Protein AF-Q16KV0-F1 (afdb_monomer_lite)

Secondary structure (DSSP, 8-state):
-------TTS-SS-EEEEEEEE-TTSTT-EEEEEEE---GGGHHHHHHHIIIIIHHHSHHHHHTTGGG-HHHHHHHHHHHHHHHHTTS----PPTT-----S-HHHHHHHHHHHHHHHHTTHHHHHT-S--B--S-----GGGTTSSHHHHHHHHHHHHHHHTT--EEEEEE-SHHHHHHHHHHT-EEEEEEEHHHHHHTT-----SSSEEEEEEEE--

Foldseek 3Di:
DPPDADDPPDDPWDWLDKDWWDDLVDPPDIDIDTDTFQHPVCLVVVLVQCLVFVLCPPQLSVLLVQNVPPQSSVVVSVVSSVQSVSSAGWDDDDPPPPPDRPRPSNVLLVVVFVVQVVVLVCCVVVVDPTAGEDDDDDDDPSCPPGLVLLRNLLSVLSVCVVRVHFKHKYKDRDPSNVVSNVVSPWDFRDKDFQVVVVVVVRPGPGPDGIITITMDGHD

Radius of gyration: 17.14 Å; chains: 1; bounding box: 40×42×45 Å

Structure (mmCIF, N/CA/C/O backbone):
data_AF-Q16KV0-F1
#
_entry.id   AF-Q16KV0-F1
#
loop_
_atom_site.group_PDB
_atom_site.id
_atom_site.type_symbol
_atom_site.label_atom_id
_atom_site.label_alt_id
_atom_site.label_comp_id
_atom_site.label_asym_id
_atom_site.label_entity_id
_atom_site.label_seq_id
_atom_site.pdbx_PDB_ins_code
_atom_site.Cartn_x
_atom_site.Cartn_y
_atom_site.Cartn_z
_atom_site.occupancy
_atom_site.B_iso_or_equiv
_atom_site.auth_seq_id
_atom_site.auth_comp_id
_atom_site.auth_asym_id
_atom_site.auth_atom_id
_atom_site.pdbx_PDB_model_num
ATOM 1 N N . MET A 1 1 ? -5.210 -16.238 13.742 1.00 36.34 1 MET A N 1
ATOM 2 C CA . MET A 1 1 ? -4.112 -16.320 12.759 1.00 36.34 1 MET A CA 1
ATOM 3 C C . MET A 1 1 ? -4.750 -16.510 11.401 1.00 36.34 1 MET A C 1
ATOM 5 O O . MET A 1 1 ? -5.493 -17.473 11.255 1.00 36.34 1 MET A O 1
ATOM 9 N N . ALA A 1 2 ? -4.547 -15.588 10.459 1.00 46.38 2 ALA A N 1
ATOM 10 C CA . ALA A 1 2 ? -4.947 -15.835 9.078 1.00 46.38 2 ALA A CA 1
ATOM 11 C C . ALA A 1 2 ? -4.195 -17.084 8.590 1.00 46.38 2 ALA A C 1
ATOM 13 O O . ALA A 1 2 ? -2.977 -17.165 8.715 1.00 46.38 2 ALA A O 1
ATOM 14 N N . THR A 1 3 ? -4.931 -18.085 8.119 1.00 61.91 3 THR A N 1
ATOM 15 C CA . THR A 1 3 ? -4.427 -19.412 7.722 1.00 61.91 3 THR A CA 1
ATOM 16 C C . THR A 1 3 ? -3.816 -19.427 6.321 1.00 61.91 3 THR A C 1
ATOM 18 O O . THR A 1 3 ? -3.502 -20.488 5.785 1.00 61.91 3 THR A O 1
ATOM 21 N N . TRP A 1 4 ? -3.666 -18.257 5.704 1.00 71.94 4 TRP A N 1
ATOM 22 C CA . TRP A 1 4 ? -3.256 -18.143 4.320 1.00 71.94 4 TRP A CA 1
ATOM 23 C C . TRP A 1 4 ? -1.728 -18.162 4.188 1.00 71.94 4 TRP A C 1
ATOM 25 O O . TRP A 1 4 ? -1.022 -17.433 4.883 1.00 71.94 4 TRP A O 1
ATOM 35 N N . LYS A 1 5 ? -1.224 -19.008 3.286 1.00 77.44 5 LYS A N 1
ATOM 36 C CA . LYS A 1 5 ? 0.200 -19.178 2.979 1.00 77.44 5 LYS A CA 1
ATOM 37 C C . LYS A 1 5 ? 0.387 -19.119 1.464 1.00 77.44 5 LYS A C 1
ATOM 39 O O . LYS A 1 5 ? -0.445 -19.658 0.732 1.00 77.44 5 LYS A O 1
ATOM 44 N N . ARG A 1 6 ? 1.498 -18.528 1.003 1.00 84.88 6 ARG A N 1
ATOM 45 C CA . ARG A 1 6 ? 1.936 -18.619 -0.398 1.00 84.88 6 ARG A CA 1
ATOM 46 C C . ARG A 1 6 ? 1.895 -20.078 -0.868 1.00 84.88 6 ARG A C 1
ATOM 48 O O . ARG A 1 6 ? 2.503 -20.921 -0.205 1.00 84.88 6 ARG A O 1
ATOM 55 N N . PRO A 1 7 ? 1.230 -20.393 -1.991 1.00 86.38 7 PRO A N 1
ATOM 56 C CA . PRO A 1 7 ? 1.309 -21.724 -2.571 1.00 86.38 7 PRO A CA 1
ATOM 57 C C . PRO A 1 7 ? 2.753 -22.064 -2.965 1.00 86.38 7 PRO A C 1
ATOM 59 O O . PRO A 1 7 ? 3.391 -21.302 -3.689 1.00 86.38 7 PRO A O 1
ATOM 62 N N . ASP A 1 8 ? 3.252 -23.227 -2.533 1.00 88.12 8 ASP A N 1
ATOM 63 C CA . ASP A 1 8 ? 4.662 -23.620 -2.718 1.00 88.12 8 ASP A CA 1
ATOM 64 C C . ASP A 1 8 ? 5.062 -23.784 -4.203 1.00 88.12 8 ASP A C 1
ATOM 66 O O . ASP A 1 8 ? 6.243 -23.778 -4.539 1.00 88.12 8 ASP A O 1
ATOM 70 N N . HIS A 1 9 ? 4.086 -23.913 -5.110 1.00 90.25 9 HIS A N 1
ATOM 71 C CA . HIS A 1 9 ? 4.319 -24.047 -6.551 1.00 90.25 9 HIS A CA 1
ATOM 72 C C . HIS A 1 9 ? 4.578 -22.711 -7.269 1.00 90.25 9 HIS A C 1
ATOM 74 O O . HIS A 1 9 ? 4.946 -22.724 -8.443 1.00 90.25 9 HIS A O 1
ATOM 80 N N . ILE A 1 10 ? 4.368 -21.568 -6.606 1.00 90.56 10 ILE A N 1
ATOM 81 C CA . ILE A 1 10 ? 4.613 -20.240 -7.178 1.00 90.56 10 ILE A CA 1
ATOM 82 C C . ILE A 1 10 ? 6.058 -19.832 -6.847 1.00 90.56 10 ILE A C 1
ATOM 84 O O . ILE A 1 10 ? 6.348 -19.588 -5.670 1.00 90.56 10 ILE A O 1
ATOM 88 N N . PRO A 1 11 ? 6.964 -19.715 -7.842 1.00 91.50 11 PRO A N 1
ATOM 89 C CA . PRO A 1 11 ? 8.370 -19.390 -7.606 1.00 91.50 11 PRO A CA 1
ATOM 90 C C . PRO A 1 11 ? 8.548 -18.111 -6.791 1.00 91.50 11 PRO A C 1
ATOM 92 O O . PRO A 1 11 ? 7.809 -17.149 -6.975 1.00 91.50 11 PRO A O 1
ATOM 95 N N . PHE A 1 12 ? 9.549 -18.073 -5.915 1.00 89.44 12 PHE A N 1
ATOM 96 C CA . PHE A 1 12 ? 9.873 -16.891 -5.122 1.00 89.44 12 PHE A CA 1
ATOM 97 C C . PHE A 1 12 ? 11.399 -16.705 -5.025 1.00 89.44 12 PHE A C 1
ATOM 99 O O . PHE A 1 12 ? 12.089 -17.661 -4.668 1.00 89.44 12 PHE A O 1
ATOM 10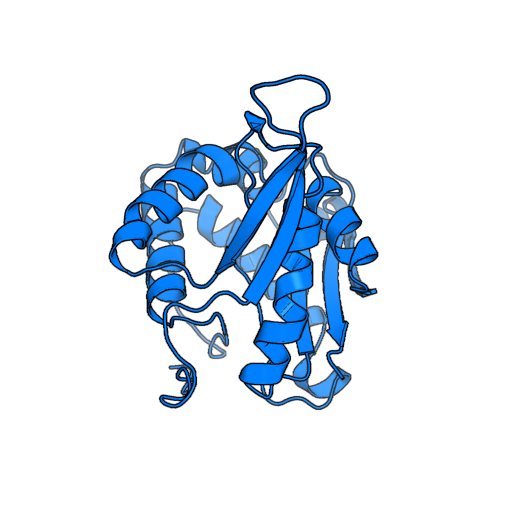6 N N . PRO A 1 13 ? 11.936 -15.500 -5.296 1.00 89.00 13 PRO A N 1
ATOM 107 C CA . PRO A 1 13 ? 11.235 -14.339 -5.847 1.00 89.00 13 PRO A CA 1
ATOM 108 C C . PRO A 1 13 ? 10.955 -14.505 -7.352 1.00 89.00 13 PRO A C 1
ATOM 110 O O . PRO A 1 13 ? 11.780 -15.049 -8.084 1.00 89.00 13 PRO A O 1
ATOM 113 N N . GLN A 1 14 ? 9.830 -13.978 -7.840 1.00 89.75 14 GLN A N 1
ATOM 114 C CA . GLN A 1 14 ? 9.543 -13.893 -9.275 1.00 89.75 14 GLN A CA 1
ATOM 115 C C . GLN A 1 14 ? 9.208 -12.475 -9.740 1.00 89.75 14 GLN A C 1
ATOM 117 O O . GLN A 1 14 ? 8.835 -11.598 -8.959 1.00 89.75 14 GLN A O 1
ATOM 122 N N . ILE A 1 15 ? 9.340 -12.258 -11.049 1.00 89.12 15 ILE A N 1
ATOM 123 C CA . ILE A 1 15 ? 8.965 -11.011 -11.717 1.00 89.12 15 ILE A CA 1
ATOM 124 C C . ILE A 1 15 ? 7.488 -11.091 -12.105 1.00 89.12 15 ILE A C 1
ATOM 126 O O . ILE A 1 15 ? 7.058 -12.035 -12.762 1.00 89.12 15 ILE A O 1
ATOM 130 N N . TRP A 1 16 ? 6.721 -10.078 -11.713 1.00 90.25 16 TRP A N 1
ATOM 131 C CA . TRP A 1 16 ? 5.283 -9.976 -11.966 1.00 90.25 16 TRP A CA 1
ATOM 132 C C . TRP A 1 16 ? 4.955 -9.099 -13.166 1.00 90.25 16 TRP A C 1
ATOM 134 O O . TRP A 1 16 ? 3.930 -9.303 -13.818 1.00 90.25 16 TRP A O 1
ATOM 144 N N . HIS A 1 17 ? 5.804 -8.106 -13.434 1.00 89.44 17 HIS A N 1
ATOM 145 C CA . HIS A 1 17 ? 5.593 -7.125 -14.490 1.00 89.44 17 HIS A CA 1
ATOM 146 C C . HIS A 1 17 ? 6.913 -6.476 -14.909 1.00 89.44 17 HIS A C 1
ATOM 148 O O . HIS A 1 17 ? 7.780 -6.231 -14.069 1.00 89.44 17 HIS A O 1
ATOM 154 N N . THR A 1 18 ? 7.062 -6.160 -16.191 1.00 88.88 18 THR A N 1
ATOM 155 C CA . THR A 1 18 ? 8.178 -5.372 -16.729 1.00 88.88 18 THR A CA 1
ATOM 156 C C . THR A 1 18 ? 7.630 -4.249 -17.594 1.00 88.88 18 THR A C 1
ATOM 158 O O . THR A 1 18 ? 6.589 -4.387 -18.234 1.00 88.88 18 THR A O 1
ATOM 161 N N . PHE A 1 19 ? 8.309 -3.107 -17.588 1.00 91.31 19 PHE A N 1
ATOM 162 C CA . PHE A 1 19 ? 7.875 -1.930 -18.336 1.00 91.31 19 PHE A CA 1
ATOM 163 C C . PHE A 1 19 ? 9.049 -0.984 -18.583 1.00 91.31 19 PHE A C 1
ATOM 165 O O . PHE A 1 19 ? 10.104 -1.104 -17.959 1.00 91.31 19 PHE A O 1
ATOM 172 N N . GLN A 1 20 ? 8.858 -0.029 -19.488 1.00 90.94 20 GLN A N 1
ATOM 173 C CA . GLN A 1 20 ? 9.808 1.051 -19.733 1.00 90.94 20 GLN A CA 1
ATOM 174 C C . GLN A 1 20 ? 9.269 2.361 -19.172 1.00 90.94 20 GLN A C 1
ATOM 176 O O . GLN A 1 20 ? 8.086 2.664 -19.321 1.00 90.94 20 GLN A O 1
ATOM 181 N N . ALA A 1 21 ? 10.139 3.135 -18.532 1.00 87.75 21 ALA A N 1
ATOM 182 C CA . ALA A 1 21 ? 9.845 4.484 -18.062 1.00 87.75 21 ALA A CA 1
ATOM 183 C C . ALA A 1 21 ? 11.109 5.352 -18.140 1.00 87.75 21 ALA A C 1
ATOM 185 O O . ALA A 1 21 ? 12.191 4.843 -18.440 1.00 87.75 21 ALA A O 1
ATOM 186 N N . GLY A 1 22 ? 10.959 6.661 -17.921 1.00 85.00 22 GLY A N 1
ATOM 187 C CA . GLY A 1 22 ? 12.074 7.607 -17.979 1.00 85.00 22 GLY A CA 1
ATOM 188 C C . GLY A 1 22 ? 13.165 7.290 -16.958 1.00 85.00 22 GLY A C 1
ATOM 189 O O . GLY A 1 22 ? 12.874 6.811 -15.869 1.00 85.00 22 GLY A O 1
ATOM 190 N N . ASP A 1 23 ? 14.413 7.564 -17.308 1.00 85.75 23 ASP A N 1
ATOM 191 C CA . ASP A 1 23 ? 15.547 7.521 -16.391 1.00 85.75 23 ASP A CA 1
ATOM 192 C C . ASP A 1 23 ? 15.548 8.798 -15.530 1.00 85.75 23 ASP A C 1
ATOM 194 O O . ASP A 1 23 ? 15.644 9.895 -16.079 1.00 85.75 23 ASP A O 1
ATOM 198 N N . PRO A 1 24 ? 15.467 8.719 -14.190 1.00 76.50 24 PRO A N 1
ATOM 199 C CA . PRO A 1 24 ? 15.471 9.917 -13.346 1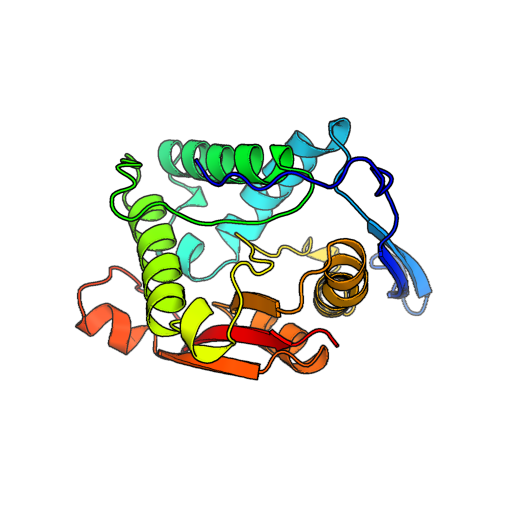.00 76.50 24 PRO A CA 1
ATOM 200 C C . PRO A 1 24 ? 16.801 10.686 -13.373 1.00 76.50 24 PRO A C 1
ATOM 202 O O . PRO A 1 24 ? 16.881 11.775 -12.810 1.00 76.50 24 PRO A O 1
ATOM 205 N N . THR A 1 25 ? 17.852 10.115 -13.966 1.00 83.06 25 THR A N 1
ATOM 206 C CA . THR A 1 25 ? 19.187 10.718 -14.073 1.00 83.06 25 THR A CA 1
ATOM 207 C C . THR A 1 25 ? 19.503 11.255 -15.471 1.00 83.06 25 THR A C 1
ATOM 209 O O . THR A 1 25 ? 20.570 11.834 -15.668 1.00 83.06 25 THR A O 1
ATOM 212 N N . SER A 1 26 ? 18.601 11.078 -16.445 1.00 83.06 26 SER A N 1
ATOM 213 C CA . SER A 1 26 ? 18.821 11.456 -17.843 1.00 83.06 26 SER A CA 1
ATOM 214 C C . SER A 1 26 ? 17.534 11.937 -18.502 1.00 83.06 26 SER A C 1
ATOM 216 O O . SER A 1 26 ? 16.554 11.199 -18.585 1.00 83.06 26 SER A O 1
ATOM 218 N N . ASP A 1 27 ? 17.584 13.113 -19.123 1.00 78.56 27 ASP A N 1
ATOM 219 C CA . ASP A 1 27 ? 16.482 13.591 -19.955 1.00 78.56 27 ASP A CA 1
ATOM 220 C C . ASP A 1 27 ? 16.304 12.698 -21.193 1.00 78.56 27 ASP A C 1
ATOM 222 O O . ASP A 1 27 ? 17.272 12.266 -21.823 1.00 78.56 27 ASP A O 1
ATOM 226 N N . ASN A 1 28 ? 15.047 12.409 -21.540 1.00 80.62 28 ASN A N 1
ATOM 227 C CA . ASN A 1 28 ? 14.624 11.682 -22.746 1.00 80.62 28 ASN A CA 1
ATOM 228 C C . ASN A 1 28 ? 15.169 10.253 -22.935 1.00 80.62 28 ASN A C 1
ATOM 230 O O . ASN A 1 28 ? 15.046 9.692 -24.027 1.00 80.62 28 ASN A O 1
ATOM 234 N N . ARG A 1 29 ? 15.714 9.619 -21.891 1.00 89.50 29 ARG A N 1
ATOM 235 C CA . ARG A 1 29 ? 16.107 8.204 -21.932 1.00 89.50 29 ARG A CA 1
ATOM 236 C C . ARG A 1 29 ? 15.060 7.334 -21.249 1.00 89.50 29 ARG A C 1
ATOM 238 O O . ARG A 1 29 ? 14.673 7.607 -20.119 1.00 89.50 29 ARG A O 1
ATOM 245 N N . LEU A 1 30 ? 14.649 6.254 -21.911 1.00 88.19 30 LEU A N 1
ATOM 246 C CA . LEU A 1 30 ? 13.859 5.190 -21.290 1.00 88.19 30 LEU A CA 1
ATOM 247 C C . LEU A 1 30 ? 14.775 4.063 -20.803 1.00 88.19 30 LEU A C 1
ATOM 249 O O . LEU A 1 30 ? 15.719 3.679 -21.498 1.00 88.19 30 LEU A O 1
ATOM 253 N N . ILE A 1 31 ? 14.473 3.508 -19.630 1.00 85.94 31 ILE A N 1
ATOM 254 C CA . ILE A 1 31 ? 15.127 2.309 -19.093 1.00 85.94 31 ILE A CA 1
ATOM 255 C C . ILE A 1 31 ? 14.091 1.256 -18.697 1.00 85.94 31 ILE A C 1
ATOM 257 O O . ILE A 1 31 ? 12.915 1.554 -18.483 1.00 85.94 31 ILE A O 1
ATOM 261 N N . ASN A 1 32 ? 14.538 0.002 -18.625 1.00 88.56 32 ASN A N 1
ATOM 262 C CA . ASN A 1 32 ? 13.691 -1.118 -18.233 1.00 88.56 32 ASN A CA 1
ATOM 263 C C . ASN A 1 32 ? 13.559 -1.177 -16.707 1.00 88.56 32 ASN A C 1
ATOM 265 O O . ASN A 1 32 ? 14.554 -1.280 -15.988 1.00 88.56 32 ASN A O 1
ATOM 269 N N . TYR A 1 33 ? 12.320 -1.198 -16.235 1.00 86.88 33 TYR A N 1
ATOM 270 C CA . TYR A 1 33 ? 11.940 -1.449 -14.853 1.00 86.88 33 TYR A CA 1
ATOM 271 C C . TYR A 1 33 ? 11.251 -2.808 -14.733 1.00 86.88 33 TYR A C 1
ATOM 273 O O . TYR A 1 33 ? 10.738 -3.373 -15.704 1.00 86.88 33 TYR A O 1
ATOM 281 N N . ARG A 1 34 ? 11.215 -3.330 -13.507 1.00 87.38 34 ARG A N 1
ATOM 282 C CA . ARG A 1 34 ? 10.473 -4.543 -13.165 1.00 87.38 34 ARG A CA 1
ATOM 283 C C . ARG A 1 34 ? 9.788 -4.397 -11.815 1.00 87.38 34 ARG A C 1
ATOM 285 O O . ARG A 1 34 ? 10.339 -3.779 -10.907 1.00 87.38 34 ARG A O 1
ATOM 292 N N . VAL A 1 35 ? 8.620 -5.011 -11.688 1.00 88.62 35 VAL A N 1
ATOM 293 C CA . VAL A 1 35 ? 7.939 -5.256 -10.417 1.00 88.62 35 VAL A CA 1
ATOM 294 C C . VAL A 1 35 ? 8.096 -6.738 -10.115 1.00 88.62 35 VAL A C 1
ATOM 296 O O . VAL A 1 35 ? 7.761 -7.581 -10.946 1.00 88.62 35 VAL A O 1
ATOM 299 N N . GLN A 1 36 ? 8.642 -7.059 -8.949 1.00 87.94 36 GLN A N 1
ATOM 300 C CA . GLN A 1 36 ? 8.929 -8.425 -8.523 1.00 87.94 36 GLN A CA 1
ATOM 301 C C . GLN A 1 36 ? 8.565 -8.609 -7.052 1.00 87.94 36 GLN A C 1
ATOM 303 O O . GLN A 1 36 ? 8.347 -7.626 -6.342 1.00 87.94 36 GLN A O 1
ATOM 308 N N . ASP A 1 37 ? 8.539 -9.858 -6.601 1.00 90.31 37 ASP A N 1
ATOM 309 C CA . ASP A 1 37 ? 8.538 -10.166 -5.173 1.00 90.31 37 ASP A CA 1
ATOM 310 C C . ASP A 1 37 ? 9.701 -9.463 -4.460 1.00 90.31 37 ASP A C 1
ATOM 312 O O . ASP A 1 37 ? 10.805 -9.373 -5.011 1.00 90.31 37 ASP A O 1
ATOM 316 N N . LEU A 1 38 ? 9.447 -8.996 -3.233 1.00 88.38 38 LEU A N 1
ATOM 317 C CA . LEU A 1 38 ? 10.464 -8.442 -2.344 1.00 88.38 38 LEU A CA 1
ATOM 318 C C . LEU A 1 38 ? 11.347 -9.585 -1.818 1.00 88.38 38 LEU A C 1
ATOM 320 O O . LEU A 1 38 ? 10.855 -10.389 -1.024 1.00 88.38 38 LEU A O 1
ATOM 324 N N . PRO A 1 39 ? 12.623 -9.684 -2.231 1.00 85.38 39 PRO A N 1
ATOM 325 C CA . PRO A 1 39 ? 13.495 -10.747 -1.751 1.00 85.38 39 PRO A CA 1
ATOM 326 C C . PRO A 1 39 ? 13.788 -10.589 -0.247 1.00 85.38 39 PRO A C 1
ATOM 328 O O . PRO A 1 39 ? 13.878 -9.446 0.218 1.00 85.38 39 PRO A O 1
ATOM 331 N N . PRO A 1 40 ? 13.964 -11.685 0.519 1.00 88.19 40 PRO A N 1
ATOM 332 C CA . PRO A 1 40 ? 14.168 -11.626 1.969 1.00 88.19 40 PRO A CA 1
ATOM 333 C C . PRO A 1 40 ? 15.347 -10.736 2.377 1.00 88.19 40 PRO A C 1
ATOM 335 O O . PRO A 1 40 ? 15.250 -9.969 3.331 1.00 88.19 40 PRO A O 1
ATOM 338 N N . GLU A 1 41 ? 16.432 -10.760 1.603 1.00 88.62 41 GLU A N 1
ATOM 339 C CA . GLU A 1 41 ? 17.635 -9.956 1.827 1.00 88.62 41 GLU A CA 1
ATOM 340 C C . GLU A 1 41 ? 17.426 -8.447 1.611 1.00 88.62 41 GLU A C 1
ATOM 342 O O . GLU A 1 41 ? 18.290 -7.649 1.959 1.00 88.62 41 GLU A O 1
ATOM 347 N N . ARG A 1 42 ? 16.286 -8.037 1.038 1.00 85.06 42 ARG A N 1
ATOM 348 C CA . ARG A 1 42 ? 15.928 -6.632 0.780 1.00 85.06 42 ARG A CA 1
ATOM 349 C C . ARG A 1 42 ? 14.826 -6.115 1.706 1.00 85.06 42 ARG A C 1
ATOM 351 O O . ARG A 1 42 ? 14.400 -4.972 1.546 1.00 85.06 42 ARG A O 1
ATOM 358 N N . VAL A 1 43 ? 14.344 -6.927 2.650 1.00 90.25 43 VAL A N 1
ATOM 359 C CA . VAL A 1 43 ? 13.236 -6.548 3.543 1.00 90.25 43 VAL A CA 1
ATOM 360 C C . VAL A 1 43 ? 13.595 -5.332 4.392 1.00 90.25 43 VAL A C 1
ATOM 362 O O . VAL A 1 43 ? 12.810 -4.386 4.444 1.00 90.25 43 VAL A O 1
ATOM 365 N N . ASP A 1 44 ? 14.784 -5.304 4.993 1.00 93.31 44 ASP A N 1
ATOM 366 C CA . ASP A 1 44 ? 15.196 -4.165 5.820 1.00 93.31 44 ASP A CA 1
ATOM 367 C C . ASP A 1 44 ? 15.416 -2.891 4.987 1.00 93.31 44 ASP A C 1
ATOM 369 O O . ASP A 1 44 ? 14.979 -1.819 5.404 1.00 93.31 44 ASP A O 1
ATOM 373 N N . ASP A 1 45 ? 15.963 -2.997 3.768 1.00 87.75 45 ASP A N 1
ATOM 374 C CA . ASP A 1 45 ? 16.052 -1.868 2.827 1.00 87.75 45 ASP A CA 1
ATOM 375 C C . ASP A 1 45 ? 14.665 -1.301 2.483 1.00 87.75 45 ASP A C 1
ATOM 377 O O . ASP A 1 45 ? 14.469 -0.083 2.430 1.00 87.75 45 ASP A O 1
ATOM 381 N N . ALA A 1 46 ? 13.689 -2.178 2.232 1.00 91.25 46 ALA A N 1
ATOM 382 C CA . ALA A 1 46 ? 12.325 -1.784 1.899 1.00 91.25 46 ALA A CA 1
ATOM 383 C C . ALA A 1 46 ? 11.617 -1.132 3.093 1.00 91.25 46 ALA A C 1
ATOM 385 O O . ALA A 1 46 ? 10.955 -0.107 2.927 1.00 91.25 46 ALA A O 1
ATOM 386 N N . ILE A 1 47 ? 11.791 -1.672 4.301 1.00 94.44 47 ILE A N 1
ATOM 387 C CA . ILE A 1 47 ? 11.261 -1.071 5.530 1.00 94.44 47 ILE A CA 1
ATOM 388 C C . ILE A 1 47 ? 11.909 0.292 5.768 1.00 94.44 47 ILE A C 1
ATOM 390 O O . ILE A 1 47 ? 11.193 1.261 6.006 1.00 94.44 47 ILE A O 1
ATOM 394 N N . GLN A 1 48 ? 13.232 0.413 5.627 1.00 93.75 48 GLN A N 1
ATOM 395 C CA . GLN A 1 48 ? 13.920 1.697 5.751 1.00 93.75 48 GLN A CA 1
ATOM 396 C C . GLN A 1 48 ? 13.399 2.707 4.721 1.00 93.75 48 GLN A C 1
ATOM 398 O O . GLN A 1 48 ? 13.139 3.863 5.062 1.00 93.75 48 GLN A O 1
ATOM 403 N N . HIS A 1 49 ? 13.185 2.279 3.474 1.00 92.00 49 HIS A N 1
ATOM 404 C CA . HIS A 1 49 ? 12.568 3.103 2.438 1.00 92.00 49 HIS A CA 1
ATOM 405 C C . HIS A 1 49 ? 11.171 3.599 2.855 1.00 92.00 49 HIS A C 1
ATOM 407 O O . HIS A 1 49 ? 10.876 4.790 2.721 1.00 92.00 49 HIS A O 1
ATOM 413 N N . MET A 1 50 ? 10.321 2.713 3.381 1.00 95.44 50 MET A N 1
ATOM 414 C CA . MET A 1 50 ? 8.981 3.061 3.865 1.00 95.44 50 MET A CA 1
ATOM 415 C C . MET A 1 50 ? 9.049 4.035 5.052 1.00 95.44 50 MET A C 1
ATOM 417 O O . MET A 1 50 ? 8.429 5.097 5.004 1.00 95.44 50 MET A O 1
ATOM 421 N N . CYS A 1 51 ? 9.879 3.762 6.061 1.00 95.88 51 CYS A N 1
ATOM 422 C CA . CYS A 1 51 ? 10.097 4.669 7.192 1.00 95.88 51 CYS A CA 1
ATOM 423 C C . CYS A 1 51 ? 10.580 6.059 6.744 1.00 95.88 51 CYS A C 1
ATOM 425 O O . CYS A 1 51 ? 10.168 7.069 7.306 1.00 95.88 51 CYS A O 1
ATOM 427 N N . THR A 1 52 ? 11.422 6.123 5.708 1.00 93.06 52 THR A N 1
ATOM 428 C CA . THR A 1 52 ? 12.024 7.381 5.234 1.00 93.06 52 THR A CA 1
ATOM 429 C C . THR A 1 52 ? 11.069 8.209 4.372 1.00 93.06 52 THR A C 1
ATOM 431 O O . THR A 1 52 ? 11.030 9.436 4.480 1.00 93.06 52 THR A O 1
ATOM 434 N N . HIS A 1 53 ? 10.321 7.566 3.472 1.00 93.19 53 HIS A N 1
ATOM 435 C CA . HIS A 1 53 ? 9.548 8.272 2.446 1.00 93.19 53 HIS A CA 1
ATOM 436 C C . HIS A 1 53 ? 8.041 8.157 2.631 1.00 93.19 53 HIS A C 1
ATOM 438 O O . HIS A 1 53 ? 7.344 9.154 2.452 1.00 93.19 53 HIS A O 1
ATOM 444 N N . PHE A 1 54 ? 7.534 6.975 2.988 1.00 95.50 54 PHE A N 1
ATOM 445 C CA . PHE A 1 54 ? 6.099 6.765 3.161 1.00 95.50 54 PHE A CA 1
ATOM 446 C C . PHE A 1 54 ? 5.587 7.535 4.376 1.00 95.50 54 PHE A C 1
ATOM 448 O O . PHE A 1 54 ? 4.688 8.350 4.222 1.00 95.50 54 PHE A O 1
ATOM 455 N N . LEU A 1 55 ? 6.216 7.380 5.548 1.00 97.00 55 LEU A N 1
ATOM 456 C CA . LEU A 1 55 ? 5.777 8.077 6.770 1.00 97.00 55 LEU A CA 1
ATOM 457 C C . LEU A 1 55 ? 5.823 9.606 6.648 1.00 97.00 55 LEU A C 1
ATOM 459 O O . LEU A 1 55 ? 5.027 10.305 7.270 1.00 97.00 55 LEU A O 1
ATOM 463 N N . ARG A 1 56 ? 6.755 10.122 5.840 1.00 96.25 56 ARG A N 1
ATOM 464 C CA . ARG A 1 56 ? 6.905 11.555 5.569 1.00 96.25 56 ARG A CA 1
ATOM 465 C C . ARG A 1 56 ? 5.787 12.105 4.678 1.00 96.25 56 ARG A C 1
ATOM 467 O O . ARG A 1 56 ? 5.355 13.239 4.879 1.00 96.25 56 ARG A O 1
ATOM 474 N N . ASP A 1 57 ? 5.375 11.337 3.669 1.00 94.50 57 ASP A N 1
ATOM 475 C CA . ASP A 1 57 ? 4.559 11.839 2.558 1.00 94.50 57 ASP A CA 1
ATOM 476 C C . ASP A 1 57 ? 3.108 11.342 2.574 1.00 94.50 57 ASP A C 1
ATOM 478 O O . ASP A 1 57 ? 2.240 12.009 2.009 1.00 94.50 57 ASP A O 1
ATOM 482 N N . GLU A 1 58 ? 2.833 10.190 3.190 1.00 95.62 58 GLU A N 1
ATOM 483 C CA . GLU A 1 58 ? 1.476 9.666 3.337 1.00 95.62 58 GLU A CA 1
ATOM 484 C C . GLU A 1 58 ? 0.671 10.600 4.260 1.00 95.62 58 GLU A C 1
ATOM 486 O O . GLU A 1 58 ? 1.150 10.973 5.334 1.00 95.62 58 GLU A O 1
ATOM 491 N N . PRO A 1 59 ? -0.522 11.054 3.833 1.00 95.56 59 PRO A N 1
ATOM 492 C CA . PRO A 1 59 ? -1.219 12.149 4.496 1.00 95.56 59 PRO A CA 1
ATOM 493 C C . PRO A 1 59 ? -1.634 11.859 5.942 1.00 95.56 59 PRO A C 1
ATOM 495 O O . PRO A 1 59 ? -1.566 12.776 6.761 1.00 95.56 59 PRO A O 1
ATOM 498 N N . ILE A 1 60 ? -2.036 10.629 6.272 1.00 95.62 60 ILE A N 1
ATOM 499 C CA . ILE A 1 60 ? -2.422 10.255 7.636 1.00 95.62 60 ILE A CA 1
ATOM 500 C C . ILE A 1 60 ? -1.178 10.245 8.536 1.00 95.62 60 ILE A C 1
ATOM 502 O O . ILE A 1 60 ? -1.126 11.010 9.499 1.00 95.62 60 ILE A O 1
ATOM 506 N N . CYS A 1 61 ? -0.137 9.486 8.179 1.00 96.19 61 CYS A N 1
ATOM 507 C CA . CYS A 1 61 ? 1.145 9.413 8.882 1.00 96.19 61 CYS A CA 1
ATOM 508 C C . CYS A 1 61 ? 1.759 10.800 9.095 1.00 96.19 61 CYS A C 1
ATOM 510 O O . CYS A 1 61 ? 2.196 11.123 10.202 1.00 96.19 61 CYS A O 1
ATOM 512 N N . ARG A 1 62 ? 1.751 11.643 8.054 1.00 96.31 62 ARG A N 1
ATOM 513 C CA . ARG A 1 62 ? 2.261 13.015 8.119 1.00 96.31 62 ARG A CA 1
ATOM 514 C C . ARG A 1 62 ? 1.450 13.870 9.085 1.00 96.31 62 ARG A C 1
ATOM 516 O O . ARG A 1 62 ? 2.045 14.592 9.880 1.00 96.31 62 ARG A O 1
ATOM 523 N N . SER A 1 63 ? 0.119 13.807 9.015 1.00 96.06 63 SER A N 1
ATOM 524 C CA . SER A 1 63 ? -0.758 14.608 9.882 1.00 96.06 63 SER A CA 1
ATOM 525 C C . SER A 1 63 ? -0.628 14.233 11.361 1.00 96.06 63 SER A C 1
ATOM 527 O O . SER A 1 63 ? -0.739 15.097 12.225 1.00 96.06 63 SER A O 1
ATOM 529 N N . LEU A 1 64 ? -0.318 12.964 11.636 1.00 94.94 64 LEU A N 1
ATOM 530 C CA . LEU A 1 64 ? -0.100 12.423 12.975 1.00 94.94 64 LEU A CA 1
ATOM 531 C C . LEU A 1 64 ? 1.342 12.595 13.476 1.00 94.94 64 LEU A C 1
ATOM 533 O O . LEU A 1 64 ? 1.647 12.217 14.603 1.00 94.94 64 LEU A O 1
ATOM 537 N N . GLY A 1 65 ? 2.249 13.129 12.650 1.00 95.81 65 GLY A N 1
ATOM 538 C CA . GLY A 1 65 ? 3.660 13.267 13.011 1.00 95.81 65 GLY A CA 1
ATOM 539 C C . GLY A 1 65 ? 4.380 11.932 13.226 1.00 95.81 65 GLY A C 1
ATOM 540 O O . GLY A 1 65 ? 5.394 11.912 13.918 1.00 95.81 65 GLY A O 1
ATOM 541 N N . LEU A 1 66 ? 3.895 10.834 12.628 1.00 95.50 66 LEU A N 1
ATOM 542 C CA . LEU A 1 66 ? 4.360 9.466 12.902 1.00 95.50 66 LEU A CA 1
ATOM 543 C C . LEU A 1 66 ? 5.869 9.282 12.671 1.00 95.50 66 LEU A C 1
ATOM 545 O O . LEU A 1 66 ? 6.516 8.534 13.392 1.00 95.50 66 LEU A O 1
ATOM 549 N N . ILE A 1 67 ? 6.465 10.001 11.716 1.00 96.50 67 ILE A N 1
ATOM 550 C CA . ILE A 1 67 ? 7.917 9.949 11.468 1.00 96.50 67 ILE A CA 1
ATOM 551 C C . ILE A 1 67 ? 8.763 10.437 12.660 1.00 96.50 67 ILE A C 1
ATOM 553 O O . ILE A 1 67 ? 9.919 10.043 12.793 1.00 96.50 67 ILE A O 1
ATOM 557 N N . ASN A 1 68 ? 8.190 11.278 13.527 1.00 96.88 68 ASN A N 1
ATOM 558 C CA . ASN A 1 68 ? 8.842 11.826 14.718 1.00 96.88 68 ASN A CA 1
ATOM 559 C C . ASN A 1 68 ? 8.497 11.043 15.993 1.00 96.88 68 ASN A C 1
ATOM 561 O O . ASN A 1 68 ? 8.907 11.455 17.075 1.00 96.88 68 ASN A O 1
ATOM 565 N N . ASP A 1 69 ? 7.741 9.949 15.878 1.00 96.62 69 ASP A N 1
ATOM 566 C CA . ASP A 1 69 ? 7.386 9.058 16.978 1.00 96.62 69 ASP A CA 1
ATOM 567 C C . ASP A 1 69 ? 8.229 7.773 16.887 1.00 96.62 69 ASP A C 1
ATOM 569 O O . ASP A 1 69 ? 7.896 6.864 16.123 1.00 96.62 69 ASP A O 1
ATOM 573 N N . PRO A 1 70 ? 9.325 7.645 17.659 1.00 96.44 70 PRO A N 1
ATOM 574 C CA . PRO A 1 70 ? 10.190 6.474 17.584 1.00 96.44 70 PRO A CA 1
ATOM 575 C C . PRO A 1 70 ? 9.482 5.171 17.961 1.00 96.44 70 PRO A C 1
ATOM 577 O O . PRO A 1 70 ? 9.906 4.111 17.505 1.00 96.44 70 PRO A O 1
ATOM 580 N N . VAL A 1 71 ? 8.455 5.225 18.817 1.00 96.38 71 VAL A N 1
ATOM 581 C CA . VAL A 1 71 ? 7.650 4.049 19.175 1.00 96.38 71 VAL A CA 1
ATOM 582 C C . VAL A 1 71 ? 6.806 3.657 17.970 1.00 96.38 71 VAL A C 1
ATOM 584 O O . VAL A 1 71 ? 6.927 2.534 17.484 1.00 96.38 71 VAL A O 1
ATOM 587 N N . GLY A 1 72 ? 6.071 4.614 17.405 1.00 95.62 72 GLY A N 1
ATOM 588 C CA . GLY A 1 72 ? 5.234 4.387 16.231 1.00 95.62 72 GLY A CA 1
ATOM 589 C C . GLY A 1 72 ? 6.013 3.913 15.000 1.00 95.62 72 GLY A C 1
ATOM 590 O O . GLY A 1 72 ? 5.572 2.999 14.306 1.00 95.62 72 GLY A O 1
ATOM 591 N N . VAL A 1 73 ? 7.214 4.452 14.759 1.00 97.44 73 VAL A N 1
ATOM 592 C CA . VAL A 1 73 ? 8.108 3.984 13.682 1.00 97.44 73 VAL A CA 1
ATOM 593 C C . VAL A 1 73 ? 8.495 2.514 13.877 1.00 97.44 73 VAL A C 1
ATOM 595 O O . VAL A 1 73 ? 8.518 1.755 12.908 1.00 97.44 73 VAL A O 1
ATOM 598 N N . ARG A 1 74 ? 8.779 2.076 15.112 1.00 96.38 74 ARG A N 1
ATOM 599 C CA . ARG A 1 74 ? 9.090 0.661 15.391 1.00 96.38 74 ARG A CA 1
ATOM 600 C C . ARG A 1 74 ? 7.870 -0.239 15.206 1.00 96.38 74 ARG A C 1
ATOM 602 O O . ARG A 1 74 ? 8.002 -1.334 14.657 1.00 96.38 74 ARG A O 1
ATOM 609 N N . GLU A 1 75 ? 6.700 0.213 15.637 1.00 93.75 75 GLU A N 1
ATOM 610 C CA . GLU A 1 75 ? 5.449 -0.541 15.526 1.00 93.75 75 GLU A CA 1
ATOM 611 C C . GLU A 1 75 ? 5.026 -0.732 14.067 1.00 93.75 75 GLU A C 1
ATOM 613 O O . GLU A 1 75 ? 4.816 -1.864 13.629 1.00 93.75 75 GLU A O 1
ATOM 618 N N . ILE A 1 7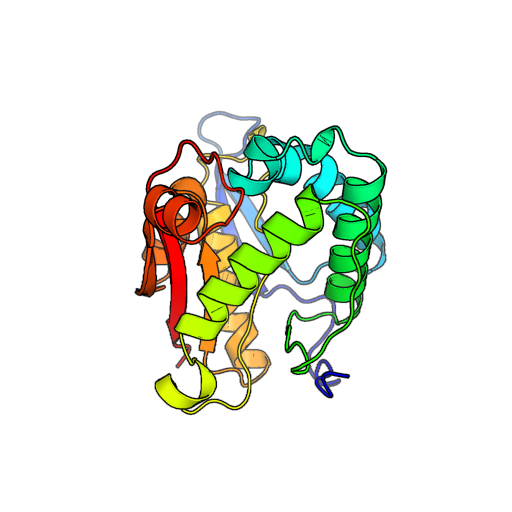6 ? 5.012 0.337 13.264 1.00 93.25 76 ILE A N 1
ATOM 619 C CA . ILE A 1 76 ? 4.658 0.238 11.841 1.00 93.25 76 ILE A CA 1
ATOM 620 C C . ILE A 1 76 ? 5.695 -0.569 11.045 1.00 93.25 76 ILE A C 1
ATOM 622 O O . ILE A 1 76 ? 5.333 -1.360 10.172 1.00 93.25 76 ILE A O 1
ATOM 626 N N . ALA A 1 77 ? 6.983 -0.466 11.393 1.00 95.00 77 ALA A N 1
ATOM 627 C CA . ALA A 1 77 ? 8.025 -1.313 10.816 1.00 95.00 77 ALA A CA 1
ATOM 628 C C . ALA A 1 77 ? 7.834 -2.797 11.171 1.00 95.00 77 ALA A C 1
ATOM 630 O O . ALA A 1 77 ? 8.162 -3.670 10.366 1.00 95.00 77 ALA A O 1
ATOM 631 N N . THR A 1 78 ? 7.291 -3.096 12.354 1.00 91.94 78 THR A N 1
ATOM 632 C CA . THR A 1 78 ? 6.954 -4.466 12.764 1.00 91.94 78 THR A CA 1
ATOM 633 C C . THR A 1 78 ? 5.800 -5.015 11.932 1.00 91.94 78 THR A C 1
ATOM 635 O O . THR A 1 78 ? 5.933 -6.120 11.402 1.00 91.94 78 THR A O 1
ATOM 638 N N . ILE A 1 79 ? 4.743 -4.222 11.709 1.00 89.44 79 ILE A N 1
ATOM 639 C CA . ILE A 1 79 ? 3.651 -4.577 10.787 1.00 89.44 79 ILE A CA 1
ATOM 640 C C . ILE A 1 79 ? 4.216 -4.874 9.393 1.00 89.44 79 ILE A C 1
ATOM 642 O O . ILE A 1 79 ? 3.956 -5.932 8.822 1.00 89.44 79 ILE A O 1
ATOM 646 N N . TRP A 1 80 ? 5.044 -3.984 8.836 1.00 91.75 80 TRP A N 1
ATOM 647 C CA . TRP A 1 80 ? 5.620 -4.198 7.505 1.00 91.75 80 TRP A CA 1
ATOM 648 C C . TRP A 1 80 ? 6.524 -5.429 7.428 1.00 91.75 80 TRP A C 1
ATOM 650 O O . TRP A 1 80 ? 6.510 -6.121 6.412 1.00 91.75 80 TRP A O 1
ATOM 660 N N . ARG A 1 81 ? 7.264 -5.755 8.494 1.00 92.06 81 ARG A N 1
ATOM 661 C CA . ARG A 1 81 ? 8.074 -6.979 8.553 1.00 92.06 81 ARG A CA 1
ATOM 662 C C . ARG A 1 81 ? 7.209 -8.237 8.586 1.00 92.06 81 ARG A C 1
ATOM 664 O O . ARG A 1 81 ? 7.500 -9.187 7.865 1.00 92.06 81 ARG A O 1
ATOM 671 N N . GLN A 1 82 ? 6.127 -8.240 9.364 1.00 86.50 82 GLN A N 1
ATOM 672 C CA . GLN A 1 82 ? 5.157 -9.340 9.366 1.00 86.50 82 GLN A CA 1
ATOM 673 C C . GLN A 1 82 ? 4.518 -9.519 7.982 1.00 86.50 82 GLN A C 1
ATOM 675 O O . GLN A 1 82 ? 4.438 -10.640 7.487 1.00 86.50 82 GLN A O 1
ATOM 680 N N . VAL A 1 83 ? 4.136 -8.418 7.330 1.00 84.25 83 VAL A N 1
ATOM 681 C CA . VAL A 1 83 ? 3.587 -8.411 5.966 1.00 84.25 83 VAL A CA 1
ATOM 682 C C . VAL A 1 83 ? 4.601 -8.950 4.950 1.00 84.25 83 VAL A C 1
ATOM 684 O O . VAL A 1 83 ? 4.247 -9.770 4.106 1.00 84.25 83 VAL A O 1
ATOM 687 N N . ALA A 1 84 ? 5.870 -8.548 5.042 1.00 86.25 84 ALA A N 1
ATOM 688 C CA . ALA A 1 84 ? 6.928 -9.045 4.164 1.00 86.25 84 ALA A CA 1
ATOM 689 C C . ALA A 1 84 ? 7.172 -10.556 4.341 1.00 86.25 84 ALA A C 1
ATOM 691 O O . ALA A 1 84 ? 7.350 -11.271 3.354 1.00 86.25 84 ALA A O 1
ATOM 692 N N . ASN A 1 85 ? 7.104 -11.058 5.579 1.00 85.56 85 ASN A N 1
ATOM 693 C CA . ASN A 1 85 ? 7.296 -12.478 5.895 1.00 85.56 85 ASN A CA 1
ATOM 694 C C . ASN A 1 85 ? 6.199 -13.390 5.335 1.00 85.56 85 ASN A C 1
ATOM 696 O O . ASN A 1 85 ? 6.434 -14.584 5.167 1.00 85.56 85 ASN A O 1
ATOM 700 N N . GLN A 1 86 ? 5.023 -12.853 5.007 1.00 80.56 86 GLN A N 1
ATOM 701 C CA . GLN A 1 86 ? 3.985 -13.629 4.327 1.00 80.56 86 GLN A CA 1
ATOM 702 C C . GLN A 1 86 ? 4.373 -13.962 2.879 1.00 80.56 86 GLN A C 1
ATOM 704 O O . GLN A 1 86 ? 3.747 -14.829 2.281 1.00 80.56 86 GLN A O 1
ATOM 709 N N . GLN A 1 87 ? 5.386 -13.292 2.303 1.00 78.69 87 GLN A N 1
ATOM 710 C CA . GLN A 1 87 ? 5.852 -13.455 0.914 1.00 78.69 87 GLN A CA 1
ATOM 711 C C . GLN A 1 87 ? 4.766 -13.249 -0.148 1.00 78.69 87 GLN A C 1
ATOM 713 O O . GLN A 1 87 ? 4.926 -13.625 -1.308 1.00 78.69 87 GLN A O 1
ATOM 718 N N . CYS A 1 88 ? 3.648 -12.657 0.252 1.00 63.78 88 CYS A N 1
ATOM 719 C CA . CYS A 1 88 ? 2.483 -12.341 -0.546 1.00 63.78 88 CYS A CA 1
ATOM 720 C C . CYS A 1 88 ? 1.495 -11.671 0.412 1.00 63.78 88 CYS A C 1
ATOM 722 O O . CYS A 1 88 ? 1.311 -12.165 1.516 1.00 63.78 88 CYS A O 1
ATOM 724 N N . VAL A 1 89 ? 0.945 -10.499 0.099 1.00 51.97 89 VAL A N 1
ATOM 725 C CA . VAL A 1 89 ? 0.202 -9.768 1.141 1.00 51.97 89 VAL A CA 1
ATOM 726 C C . VAL A 1 89 ? -1.257 -10.212 1.179 1.00 51.97 89 VAL A C 1
ATOM 728 O O . VAL A 1 89 ? -2.003 -9.979 0.234 1.00 51.97 89 VAL A O 1
ATOM 731 N N . VAL A 1 90 ? -1.681 -10.780 2.309 1.00 34.72 90 VAL A N 1
ATOM 732 C CA . VAL A 1 90 ? -3.089 -10.905 2.716 1.00 34.72 90 VAL A CA 1
ATOM 733 C C . VAL A 1 90 ? -3.169 -10.443 4.170 1.00 34.72 90 VAL A C 1
ATOM 735 O O . VAL A 1 90 ? -2.517 -11.012 5.037 1.00 34.72 90 VAL A O 1
ATOM 738 N N . VAL A 1 91 ? -3.978 -9.424 4.474 1.00 30.33 91 VAL A N 1
ATOM 739 C CA . VAL A 1 91 ? -4.363 -9.147 5.867 1.00 30.33 91 VAL A CA 1
ATOM 740 C C . VAL A 1 91 ? -5.837 -9.474 6.048 1.00 30.33 91 VAL A C 1
ATOM 742 O O . VAL A 1 91 ? -6.703 -8.887 5.408 1.00 30.33 91 VAL A O 1
ATOM 745 N N . CYS A 1 92 ? -6.084 -10.424 6.945 1.00 27.61 92 CYS A N 1
ATOM 746 C CA . CYS A 1 92 ? -7.343 -10.633 7.637 1.00 27.61 92 CYS A CA 1
ATOM 747 C C . CYS A 1 92 ? -7.033 -10.393 9.116 1.00 27.61 92 CYS A C 1
ATOM 749 O O . CYS A 1 92 ? -6.233 -11.130 9.701 1.00 27.61 92 CYS A O 1
ATOM 751 N N . PHE A 1 93 ? -7.603 -9.344 9.708 1.00 33.38 93 PHE A N 1
ATOM 752 C CA . PHE A 1 93 ? -7.643 -9.264 11.162 1.00 33.38 93 PHE A CA 1
ATOM 753 C C . PHE A 1 93 ? -8.727 -10.212 11.659 1.00 33.38 93 PHE A C 1
ATOM 755 O O . PHE A 1 93 ? -9.799 -10.316 11.068 1.00 33.38 93 PHE A O 1
ATOM 762 N N . ARG A 1 94 ? -8.448 -10.900 12.766 1.00 29.11 94 ARG A N 1
ATOM 763 C CA . ARG A 1 94 ? -9.511 -11.530 13.548 1.00 29.11 94 ARG A CA 1
ATOM 764 C C . ARG A 1 94 ? -10.360 -10.402 14.145 1.00 29.11 94 ARG A C 1
ATOM 766 O O . ARG A 1 94 ? -9.777 -9.460 14.680 1.00 29.11 94 ARG A O 1
ATOM 773 N N . GLU A 1 95 ? -11.689 -10.514 14.127 1.00 31.30 95 GLU A N 1
ATOM 774 C CA . GLU A 1 95 ? -12.520 -9.741 15.062 1.00 31.30 95 GLU A CA 1
ATOM 775 C C . GLU A 1 95 ? -11.954 -9.938 16.485 1.00 31.30 95 GLU A C 1
ATOM 777 O O . GLU A 1 95 ? -11.706 -11.068 16.921 1.00 31.30 95 GLU A O 1
ATOM 782 N N . GLY A 1 96 ? -11.642 -8.840 17.180 1.00 37.41 96 GLY A N 1
ATOM 783 C CA . GLY A 1 96 ? -10.960 -8.880 18.482 1.00 37.41 96 GLY A CA 1
ATOM 784 C C . GLY A 1 96 ? -9.452 -9.158 18.405 1.00 37.41 96 GLY A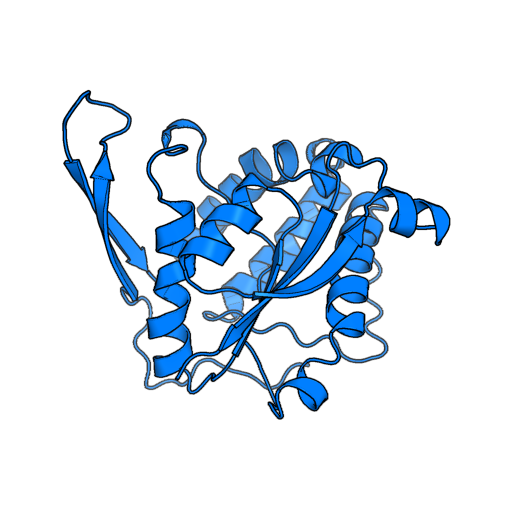 C 1
ATOM 785 O O . GLY A 1 96 ? -8.935 -9.999 19.146 1.00 37.41 96 GLY A O 1
ATOM 786 N N . SER A 1 97 ? -8.752 -8.521 17.462 1.00 41.09 97 SER A N 1
ATOM 787 C CA . SER A 1 97 ? -7.289 -8.417 17.450 1.00 41.09 97 SER A CA 1
ATOM 788 C C . SER A 1 97 ? -6.855 -7.330 18.436 1.00 41.09 97 SER A C 1
ATOM 790 O O . SER A 1 97 ? -6.858 -6.151 18.092 1.00 41.09 97 SER A O 1
ATOM 792 N N . ASP A 1 98 ? -6.469 -7.733 19.647 1.00 44.12 98 ASP A N 1
ATOM 793 C CA . ASP A 1 98 ? -5.925 -6.868 20.705 1.00 44.12 98 ASP A CA 1
ATOM 794 C C . ASP A 1 98 ? -4.473 -6.421 20.414 1.00 44.12 98 ASP A C 1
ATOM 796 O O . ASP A 1 98 ? -3.619 -6.447 21.301 1.00 44.12 98 ASP A O 1
ATOM 800 N N . GLU A 1 99 ? -4.138 -6.052 19.170 1.00 56.41 99 GLU A N 1
ATOM 801 C CA . GLU A 1 99 ? -2.848 -5.402 18.906 1.00 56.41 99 GLU A CA 1
ATOM 802 C C . GLU A 1 99 ? -2.897 -3.991 19.496 1.00 56.41 99 GLU A C 1
ATOM 804 O O . GLU A 1 99 ? -3.369 -3.027 18.892 1.00 56.41 99 GLU A O 1
ATOM 809 N N . ILE A 1 100 ? -2.455 -3.898 20.747 1.00 62.00 100 ILE A N 1
ATOM 810 C CA . ILE A 1 100 ? -2.313 -2.640 21.460 1.00 62.00 100 ILE A CA 1
ATOM 811 C C . ILE A 1 100 ? -1.046 -1.977 20.927 1.00 62.00 100 ILE A C 1
ATOM 813 O O . ILE A 1 100 ? 0.056 -2.293 21.364 1.00 62.00 100 ILE A O 1
ATOM 817 N N . PHE A 1 101 ? -1.206 -1.055 19.979 1.00 80.75 101 PHE A N 1
ATOM 818 C CA . PHE A 1 101 ? -0.134 -0.126 19.632 1.00 80.75 101 PHE A CA 1
ATOM 819 C C . PHE A 1 101 ? -0.005 0.898 20.752 1.00 80.75 101 PHE A C 1
ATOM 821 O O . PHE A 1 101 ? -1.002 1.494 21.160 1.00 80.75 101 PHE A O 1
ATOM 828 N N . GLU A 1 102 ? 1.201 1.116 21.251 1.00 80.88 102 GLU A N 1
ATOM 829 C CA . GLU A 1 102 ? 1.546 2.166 22.199 1.00 80.88 102 GLU A CA 1
ATOM 830 C C . GLU A 1 102 ? 1.421 3.545 21.538 1.00 80.88 102 GLU A C 1
ATOM 832 O O . GLU A 1 102 ? 0.868 4.469 22.150 1.00 80.88 102 GLU A O 1
ATOM 837 N N . SER A 1 103 ? 1.839 3.672 20.272 1.00 90.19 103 SER A N 1
ATOM 838 C CA . SER A 1 103 ? 1.741 4.914 19.505 1.00 90.19 103 SER A CA 1
ATOM 839 C C . SER A 1 103 ? 0.285 5.275 19.189 1.00 90.19 103 SER A C 1
ATOM 841 O O . SER A 1 103 ? -0.395 4.538 18.466 1.00 90.19 103 SER A O 1
ATOM 843 N N . PRO A 1 104 ? -0.207 6.450 19.629 1.00 88.38 104 PRO A N 1
ATOM 844 C CA . PRO A 1 104 ? -1.497 6.966 19.180 1.00 88.38 104 PRO A CA 1
ATOM 845 C C . PRO A 1 104 ? -1.549 7.127 17.658 1.00 88.38 104 PRO A C 1
ATOM 847 O O . PRO A 1 104 ? -2.562 6.812 17.048 1.00 88.38 104 PRO A O 1
ATOM 850 N N . ALA A 1 105 ? -0.438 7.541 17.039 1.00 91.88 105 ALA A N 1
ATOM 851 C CA . ALA A 1 105 ? -0.363 7.742 15.599 1.00 91.88 105 ALA A CA 1
ATOM 852 C C . ALA A 1 105 ? -0.534 6.425 14.820 1.00 91.88 105 ALA A C 1
ATOM 854 O O . ALA A 1 105 ? -1.229 6.393 13.803 1.00 91.88 105 ALA A O 1
ATOM 855 N N . VAL A 1 106 ? 0.048 5.320 15.300 1.00 89.94 106 VAL A N 1
ATOM 856 C CA . VAL A 1 106 ? -0.176 4.000 14.688 1.00 89.94 106 VAL A CA 1
ATOM 857 C C . VAL A 1 106 ? -1.604 3.520 14.937 1.00 89.94 106 VAL A C 1
ATOM 859 O O . VAL A 1 106 ? -2.249 3.078 13.986 1.00 89.94 106 VAL A O 1
ATOM 862 N N . ARG A 1 107 ? -2.140 3.674 16.160 1.00 90.50 107 ARG A N 1
ATOM 863 C CA . ARG A 1 107 ? -3.548 3.342 16.455 1.00 90.50 107 ARG A CA 1
ATOM 864 C C . ARG A 1 107 ? -4.507 4.073 15.519 1.00 90.50 107 ARG A C 1
ATOM 866 O O . ARG A 1 107 ? -5.377 3.431 14.936 1.00 90.50 107 ARG A O 1
ATOM 873 N N . ASP A 1 108 ? -4.334 5.380 15.345 1.00 91.00 108 ASP A N 1
ATOM 874 C CA . ASP A 1 108 ? -5.193 6.216 14.502 1.00 91.00 108 ASP A CA 1
ATOM 875 C C . ASP A 1 108 ? -5.081 5.822 13.018 1.00 91.00 108 ASP A C 1
ATOM 877 O O . ASP A 1 108 ? -6.100 5.658 12.340 1.00 91.00 108 ASP A O 1
ATOM 881 N N . PHE A 1 109 ? -3.861 5.587 12.516 1.00 92.25 109 PHE A N 1
ATOM 882 C CA . PHE A 1 109 ? -3.621 5.132 11.141 1.00 92.25 109 PHE A CA 1
ATOM 883 C C . PHE A 1 109 ? -4.264 3.767 10.847 1.00 92.25 109 PHE A C 1
ATOM 885 O O . PHE A 1 109 ? -4.964 3.597 9.839 1.00 92.25 109 PHE A O 1
ATOM 892 N N . VAL A 1 110 ? -4.049 2.793 11.736 1.00 90.75 110 VAL A N 1
ATOM 893 C CA . VAL A 1 110 ? -4.594 1.437 11.605 1.00 90.75 110 VAL A CA 1
ATOM 894 C C . VAL A 1 110 ? -6.116 1.460 11.723 1.00 90.75 110 VAL A C 1
ATOM 896 O O . VAL A 1 110 ? -6.793 0.903 10.860 1.00 90.75 110 VAL A O 1
ATOM 899 N N . SER A 1 111 ? -6.666 2.174 12.709 1.00 90.69 111 SER A N 1
ATOM 900 C CA . SER A 1 111 ? -8.116 2.272 12.930 1.00 90.69 111 SER A CA 1
ATOM 901 C C . SER A 1 111 ? -8.838 2.909 11.745 1.00 90.69 111 SER A C 1
ATOM 903 O O . SER A 1 111 ? -9.890 2.424 11.330 1.00 90.69 111 SER A O 1
ATOM 905 N N . ALA A 1 112 ? -8.271 3.965 11.154 1.00 91.88 112 ALA A N 1
ATOM 906 C CA . ALA A 1 112 ? -8.839 4.603 9.969 1.00 91.88 112 ALA A CA 1
ATOM 907 C C . ALA A 1 112 ? -8.859 3.658 8.756 1.00 91.88 112 ALA A C 1
ATOM 909 O O . ALA A 1 112 ? -9.849 3.599 8.024 1.00 91.88 112 ALA A O 1
ATOM 910 N N . THR A 1 113 ? -7.777 2.902 8.547 1.00 92.31 113 THR A N 1
ATOM 911 C CA . THR A 1 113 ? -7.658 1.930 7.448 1.00 92.31 113 THR A CA 1
ATOM 912 C C . THR A 1 113 ? -8.627 0.760 7.627 1.00 92.31 113 THR A C 1
ATOM 914 O O . THR A 1 113 ? -9.303 0.355 6.674 1.00 92.31 113 THR A O 1
ATOM 917 N N . LEU A 1 114 ? -8.730 0.246 8.854 1.00 91.50 114 LEU A N 1
ATOM 918 C CA . LEU A 1 114 ? -9.640 -0.833 9.223 1.00 91.50 114 LEU A CA 1
ATOM 919 C C . LEU A 1 114 ? -11.095 -0.441 9.028 1.00 91.50 114 LEU A C 1
ATOM 921 O O . LEU A 1 114 ? -11.800 -1.110 8.278 1.00 91.50 114 LEU A O 1
ATOM 925 N N . TYR A 1 115 ? -11.499 0.696 9.593 1.00 93.88 115 TYR A N 1
ATOM 926 C CA . TYR A 1 115 ? -12.851 1.218 9.445 1.00 93.88 115 TYR A CA 1
ATOM 927 C C . TYR A 1 115 ? -13.255 1.322 7.971 1.00 93.88 115 TYR A C 1
ATOM 929 O O . TYR A 1 115 ? -14.300 0.811 7.575 1.00 93.88 115 TYR A O 1
ATOM 937 N N . MET A 1 116 ? -12.412 1.930 7.125 1.00 95.75 116 MET A N 1
ATOM 938 C CA . MET A 1 116 ? -12.701 2.050 5.691 1.00 95.75 116 MET A CA 1
ATOM 939 C C . MET A 1 116 ? -12.891 0.686 5.019 1.00 95.75 116 MET A C 1
ATOM 941 O O . MET A 1 116 ? -13.775 0.550 4.176 1.00 95.75 116 MET A O 1
ATOM 945 N N . THR A 1 117 ? -12.085 -0.309 5.395 1.00 93.56 117 THR A N 1
ATOM 946 C CA . THR A 1 117 ? -12.156 -1.676 4.858 1.00 93.56 117 THR A CA 1
ATOM 947 C C . THR A 1 117 ? -13.428 -2.397 5.314 1.00 93.56 117 THR A C 1
ATOM 949 O O . THR A 1 117 ? -14.121 -2.991 4.487 1.00 93.56 117 THR A O 1
ATOM 952 N N . GLU A 1 118 ? -13.781 -2.294 6.597 1.00 92.31 118 GLU A N 1
ATOM 953 C CA . GLU A 1 118 ? -15.001 -2.870 7.181 1.00 92.31 118 GLU A CA 1
ATOM 954 C C . GLU A 1 118 ? -16.269 -2.308 6.533 1.00 92.31 118 GLU A C 1
ATOM 956 O O . GLU A 1 118 ? -17.195 -3.060 6.221 1.00 92.31 118 GLU A O 1
ATOM 961 N N . GLN A 1 119 ? -16.299 -0.999 6.250 1.00 95.44 119 GLN A N 1
ATOM 962 C CA . GLN A 1 119 ? -17.427 -0.376 5.550 1.00 95.44 119 GLN A CA 1
ATOM 963 C C . GLN A 1 119 ? -17.671 -0.978 4.157 1.00 95.44 119 GLN A C 1
ATOM 965 O O . GLN A 1 119 ? -18.804 -0.952 3.683 1.00 95.44 119 GLN A O 1
ATOM 970 N N . GLY A 1 120 ? -16.637 -1.527 3.509 1.00 95.12 120 GLY A N 1
ATOM 971 C CA . GLY A 1 120 ? -16.759 -2.141 2.186 1.00 95.12 120 GLY A CA 1
ATOM 972 C C . GLY A 1 120 ? -17.460 -3.498 2.196 1.00 95.12 120 GLY A C 1
ATOM 973 O O . GLY A 1 120 ? -17.923 -3.940 1.145 1.00 95.12 120 GLY A O 1
ATOM 974 N N . LYS A 1 121 ? -17.532 -4.171 3.360 1.00 94.75 121 LYS A N 1
ATOM 975 C CA . LYS A 1 121 ? -18.124 -5.515 3.518 1.00 94.75 121 LYS A CA 1
ATOM 976 C C . LYS A 1 121 ? -17.692 -6.472 2.400 1.00 94.75 121 LYS A C 1
ATOM 978 O O . LYS A 1 121 ? -18.502 -7.175 1.808 1.00 94.75 121 LYS A O 1
ATOM 983 N N . LEU A 1 122 ? -16.400 -6.435 2.063 1.00 94.19 122 LEU A N 1
ATOM 984 C CA . LEU A 1 122 ? -15.889 -6.932 0.782 1.00 94.19 122 LEU A CA 1
ATOM 985 C C . LEU A 1 122 ? -16.164 -8.419 0.537 1.00 94.19 122 LEU A C 1
ATOM 987 O O . LEU A 1 122 ? -16.403 -8.795 -0.608 1.00 94.19 122 LEU A O 1
ATOM 991 N N . PHE A 1 123 ? -16.147 -9.239 1.591 1.00 92.12 123 PHE A N 1
ATOM 992 C CA . PHE A 1 123 ? -16.451 -10.668 1.503 1.00 92.12 123 PHE A CA 1
ATOM 993 C C . PHE A 1 123 ? -17.880 -10.898 0.989 1.00 92.12 123 PHE A C 1
ATOM 995 O O . PHE A 1 123 ? -18.068 -11.603 0.002 1.00 92.12 123 PHE A O 1
ATOM 1002 N N . ASP A 1 124 ? -18.866 -10.206 1.567 1.00 93.25 124 ASP A N 1
ATOM 1003 C CA . ASP A 1 124 ? -20.268 -10.289 1.147 1.00 93.25 124 ASP A CA 1
ATOM 1004 C C . ASP A 1 124 ? -20.494 -9.595 -0.203 1.00 93.25 124 ASP A C 1
ATOM 1006 O O . ASP A 1 124 ? -21.137 -10.141 -1.099 1.00 93.25 124 ASP A O 1
ATOM 1010 N N . THR A 1 125 ? -19.947 -8.390 -0.379 1.00 95.19 125 THR A N 1
ATOM 1011 C CA . THR A 1 125 ? -20.176 -7.571 -1.578 1.00 95.19 125 THR A CA 1
ATOM 1012 C C . THR A 1 125 ? -19.598 -8.216 -2.839 1.00 95.19 125 THR A C 1
ATOM 1014 O O . THR A 1 125 ? -20.189 -8.118 -3.917 1.00 95.19 125 THR A O 1
ATOM 1017 N N . HIS A 1 126 ? -18.449 -8.889 -2.724 1.00 94.50 126 HIS A N 1
ATOM 1018 C CA . HIS A 1 126 ? -17.763 -9.510 -3.861 1.00 94.50 126 HIS A CA 1
ATOM 1019 C C . HIS A 1 126 ? -17.831 -11.037 -3.870 1.00 94.50 126 HIS A C 1
ATOM 1021 O O . HIS A 1 126 ? -17.356 -11.627 -4.837 1.00 94.50 126 HIS A O 1
ATOM 1027 N N . GLN A 1 127 ? -18.452 -11.660 -2.861 1.00 94.69 127 GLN A N 1
ATOM 1028 C CA . GLN A 1 127 ? -18.577 -13.118 -2.727 1.00 94.69 127 GLN A CA 1
ATOM 1029 C C . GLN A 1 127 ? -17.207 -13.805 -2.819 1.00 94.69 127 GLN A C 1
ATOM 1031 O O . GLN A 1 127 ? -16.981 -14.700 -3.635 1.00 94.69 127 GLN A O 1
ATOM 1036 N N . VAL A 1 128 ? -16.266 -13.319 -2.011 1.00 90.19 128 VAL A N 1
ATOM 1037 C CA . VAL A 1 128 ? -14.899 -13.842 -1.915 1.00 90.19 128 VAL A CA 1
ATOM 1038 C C . VAL A 1 128 ? -14.598 -14.222 -0.476 1.00 90.19 128 VAL A C 1
ATOM 1040 O O . VAL A 1 128 ? -15.093 -13.570 0.434 1.00 90.19 128 VAL A O 1
ATOM 1043 N N . ASP A 1 129 ? -13.726 -15.207 -0.274 1.00 86.62 129 ASP A N 1
ATOM 1044 C CA . ASP A 1 129 ? -13.233 -15.583 1.061 1.00 86.62 129 ASP A CA 1
ATOM 1045 C C . ASP A 1 129 ? -11.910 -14.881 1.414 1.00 86.62 129 ASP A C 1
ATOM 1047 O O . ASP A 1 129 ? -11.480 -14.853 2.566 1.00 86.62 129 ASP A O 1
ATOM 1051 N N . CYS A 1 130 ? -11.226 -14.324 0.410 1.00 87.25 130 CYS A N 1
ATOM 1052 C CA . CYS A 1 130 ? -9.969 -13.598 0.565 1.00 87.25 130 CYS A CA 1
ATOM 1053 C C . CYS A 1 130 ? -9.734 -12.612 -0.589 1.00 87.25 130 CYS A C 1
ATOM 1055 O O . CYS A 1 130 ? -10.288 -12.753 -1.680 1.00 87.25 130 CYS A O 1
ATOM 1057 N N . PHE A 1 131 ? -8.896 -11.602 -0.348 1.00 91.19 131 PHE A N 1
ATOM 1058 C CA . PHE A 1 131 ? -8.492 -10.609 -1.344 1.00 91.19 131 PHE A CA 1
ATOM 1059 C C . PHE A 1 131 ? -7.078 -10.081 -1.061 1.00 91.19 131 PHE A C 1
ATOM 1061 O O . PHE A 1 131 ? -6.607 -10.099 0.078 1.00 91.19 131 PHE A O 1
ATOM 1068 N N . LEU A 1 132 ? -6.399 -9.574 -2.094 1.00 91.94 132 LEU A N 1
ATOM 1069 C CA . LEU A 1 132 ? -5.086 -8.930 -1.965 1.00 91.94 132 LEU A CA 1
ATOM 1070 C C . LEU A 1 132 ? -5.233 -7.513 -1.388 1.00 91.94 132 LEU A C 1
ATOM 1072 O O . LEU A 1 132 ? -5.817 -6.646 -2.048 1.00 91.94 132 LEU A O 1
ATOM 1076 N N . SER A 1 133 ? -4.631 -7.265 -0.221 1.00 91.38 133 SER A N 1
ATOM 1077 C CA . SER A 1 133 ? -4.596 -5.955 0.456 1.00 91.38 133 SER A CA 1
ATOM 1078 C C . SER A 1 133 ? -3.183 -5.357 0.537 1.00 91.38 133 SER A C 1
ATOM 1080 O O . SER A 1 133 ? -2.222 -5.956 0.056 1.00 91.38 133 SER A O 1
ATOM 1082 N N . ALA A 1 134 ? -3.039 -4.150 1.096 1.00 89.88 134 ALA A N 1
ATOM 1083 C CA . ALA A 1 134 ? -1.746 -3.492 1.296 1.00 89.88 134 ALA A CA 1
ATOM 1084 C C . ALA A 1 134 ? -1.739 -2.481 2.454 1.00 89.88 134 ALA A C 1
ATOM 1086 O O . ALA A 1 134 ? -2.751 -1.855 2.748 1.00 89.88 134 ALA A O 1
ATOM 1087 N N . TRP A 1 135 ? -0.545 -2.266 3.021 1.00 89.62 135 TRP A N 1
ATOM 1088 C CA . TRP A 1 135 ? -0.254 -1.339 4.131 1.00 89.62 135 TRP A CA 1
ATOM 1089 C C . TRP A 1 135 ? 0.639 -0.163 3.733 1.00 89.62 135 TRP A C 1
ATOM 1091 O O . TRP A 1 135 ? 1.414 0.363 4.532 1.00 89.62 135 TRP A O 1
ATOM 1101 N N . GLY A 1 136 ? 0.567 0.220 2.463 1.00 89.75 136 GLY A N 1
ATOM 1102 C CA . GLY A 1 136 ? 1.309 1.347 1.927 1.00 89.75 136 GLY A CA 1
ATOM 1103 C C . GLY A 1 136 ? 1.833 1.100 0.522 1.00 89.75 136 GLY A C 1
ATOM 1104 O O . GLY A 1 136 ? 2.050 -0.029 0.084 1.00 89.75 136 GLY A O 1
ATOM 1105 N N . LEU A 1 137 ? 2.022 2.202 -0.192 1.00 92.31 137 LEU A N 1
ATOM 1106 C CA . LEU A 1 137 ? 2.638 2.260 -1.507 1.00 92.31 137 LEU A CA 1
ATOM 1107 C C . LEU A 1 137 ? 3.569 3.467 -1.504 1.00 92.31 137 LEU A C 1
ATOM 1109 O O . LEU A 1 137 ? 3.113 4.595 -1.320 1.00 92.31 137 LEU A O 1
ATOM 1113 N N . SER A 1 138 ? 4.859 3.234 -1.720 1.00 93.44 138 SER A N 1
ATOM 1114 C CA . SER A 1 138 ? 5.864 4.292 -1.756 1.00 93.44 138 SER A CA 1
ATOM 1115 C C . SER A 1 138 ? 6.653 4.245 -3.054 1.00 93.44 138 SER A C 1
ATOM 1117 O O . SER A 1 138 ? 7.011 3.179 -3.551 1.00 93.44 138 SER A O 1
ATOM 1119 N N . VAL A 1 139 ? 6.931 5.429 -3.596 1.00 88.75 139 VAL A N 1
ATOM 1120 C CA . VAL A 1 139 ? 7.861 5.633 -4.706 1.00 88.75 139 VAL A CA 1
ATOM 1121 C C . VAL A 1 139 ? 8.895 6.644 -4.243 1.00 88.75 139 VAL A C 1
ATOM 1123 O O . VAL A 1 139 ? 8.543 7.740 -3.779 1.00 88.75 139 VAL A O 1
ATOM 1126 N N . HIS A 1 140 ? 10.171 6.279 -4.378 1.00 90.12 140 HIS A N 1
ATOM 1127 C CA . HIS A 1 140 ? 11.281 7.157 -4.029 1.00 90.12 140 HIS A CA 1
ATOM 1128 C C . HIS A 1 140 ? 11.160 8.493 -4.788 1.00 90.12 140 HIS A C 1
ATOM 1130 O O . HIS A 1 140 ? 10.857 8.466 -5.983 1.00 90.12 140 HIS A O 1
ATOM 1136 N N . PRO A 1 141 ? 11.400 9.652 -4.142 1.00 90.94 141 PRO A N 1
ATOM 1137 C CA . PRO A 1 141 ? 11.150 10.971 -4.725 1.00 90.94 141 PRO A CA 1
ATOM 1138 C C . PRO A 1 141 ? 11.671 11.178 -6.150 1.00 90.94 141 PRO A C 1
ATOM 1140 O O . PRO A 1 141 ? 10.914 11.646 -6.994 1.00 90.94 141 PRO A O 1
ATOM 1143 N N . ILE A 1 142 ? 12.907 10.758 -6.440 1.00 89.75 142 ILE A N 1
ATOM 1144 C CA . ILE A 1 142 ? 13.521 10.939 -7.770 1.00 89.75 142 ILE A CA 1
ATOM 1145 C C . ILE A 1 142 ? 12.808 10.158 -8.887 1.00 89.75 142 ILE A C 1
ATOM 1147 O O . ILE A 1 142 ? 12.948 10.513 -10.044 1.00 89.75 142 ILE A O 1
ATOM 1151 N N . TYR A 1 143 ? 12.031 9.119 -8.557 1.00 86.81 143 TYR A N 1
ATOM 1152 C CA . TYR A 1 143 ? 11.307 8.295 -9.535 1.00 86.81 143 TYR A CA 1
ATOM 1153 C C . TYR A 1 143 ? 9.819 8.673 -9.664 1.00 86.81 143 TYR A C 1
ATOM 1155 O O . TYR A 1 143 ? 9.044 7.983 -10.334 1.00 86.81 143 TYR A O 1
ATOM 1163 N N . ARG A 1 144 ? 9.366 9.734 -8.987 1.00 89.56 144 ARG A N 1
ATOM 1164 C CA . ARG A 1 144 ? 7.971 10.195 -9.072 1.00 89.56 144 ARG A CA 1
ATOM 1165 C C . ARG A 1 144 ? 7.701 10.852 -10.421 1.00 89.56 144 ARG A C 1
ATOM 1167 O O . ARG A 1 144 ? 8.605 11.326 -11.089 1.00 89.56 144 ARG A O 1
ATOM 1174 N N . GLY A 1 145 ? 6.436 10.853 -10.841 1.00 90.12 145 GLY A N 1
ATOM 1175 C CA . GLY A 1 145 ? 6.034 11.372 -12.156 1.00 90.12 145 GLY A CA 1
ATOM 1176 C C . GLY A 1 145 ? 6.306 10.418 -13.327 1.00 90.12 145 GLY A C 1
ATOM 1177 O O . GLY A 1 145 ? 5.705 10.579 -14.380 1.00 90.12 145 GLY A O 1
ATOM 1178 N N . LEU A 1 146 ? 7.095 9.359 -13.124 1.00 90.31 146 LEU A N 1
ATOM 1179 C CA . LEU A 1 146 ? 7.462 8.387 -14.165 1.00 90.31 146 LEU A CA 1
ATOM 1180 C C . LEU A 1 146 ? 6.450 7.240 -14.343 1.00 90.31 146 LEU A C 1
ATOM 1182 O O . LEU A 1 146 ? 6.744 6.236 -14.980 1.00 90.31 146 LEU A O 1
ATOM 1186 N N . GLY A 1 147 ? 5.270 7.329 -13.725 1.00 92.62 147 GLY A N 1
ATOM 1187 C CA . GLY A 1 147 ? 4.241 6.284 -13.811 1.00 92.62 147 GLY A CA 1
ATOM 1188 C C . GLY A 1 147 ? 4.477 5.038 -12.944 1.00 92.62 147 GLY A C 1
ATOM 1189 O O . GLY A 1 147 ? 3.590 4.191 -12.895 1.00 92.62 147 GLY A O 1
ATOM 1190 N N . ILE A 1 148 ? 5.584 4.954 -12.190 1.00 91.81 148 ILE A N 1
ATOM 1191 C CA . ILE A 1 148 ? 5.981 3.770 -11.394 1.00 91.81 148 ILE A CA 1
ATOM 1192 C C . ILE A 1 148 ? 4.861 3.241 -10.485 1.00 91.81 148 ILE A C 1
ATOM 1194 O O . ILE A 1 148 ? 4.626 2.038 -10.440 1.00 91.81 148 ILE A O 1
ATOM 1198 N N . ALA A 1 149 ? 4.131 4.120 -9.791 1.00 92.56 149 ALA A N 1
ATOM 1199 C CA . ALA A 1 149 ? 3.025 3.712 -8.918 1.00 92.56 149 ALA A CA 1
ATOM 1200 C C . ALA A 1 149 ? 1.917 2.958 -9.680 1.00 92.56 149 ALA A C 1
ATOM 1202 O O . ALA A 1 149 ? 1.382 1.974 -9.176 1.00 92.56 149 ALA A O 1
ATOM 1203 N N . THR A 1 150 ? 1.608 3.390 -10.908 1.00 97.25 150 THR A N 1
ATOM 1204 C CA . THR A 1 150 ? 0.627 2.728 -11.786 1.00 97.25 150 THR A CA 1
ATOM 1205 C C . THR A 1 150 ? 1.095 1.320 -12.125 1.00 97.25 150 THR A C 1
ATOM 1207 O O . THR A 1 150 ? 0.319 0.376 -12.053 1.00 97.25 150 THR A O 1
ATOM 1210 N N . GLU A 1 151 ? 2.377 1.160 -12.442 1.00 96.12 151 GLU A N 1
ATOM 1211 C CA . GLU A 1 151 ? 2.932 -0.124 -12.865 1.00 96.12 151 GLU A CA 1
ATOM 1212 C C . GLU A 1 151 ? 3.102 -1.105 -11.693 1.00 96.12 151 GLU A C 1
ATOM 1214 O O . GLU A 1 151 ? 2.843 -2.298 -11.858 1.00 96.12 151 GLU A O 1
ATOM 1219 N N . ILE A 1 152 ? 3.408 -0.615 -10.483 1.00 93.31 152 ILE A N 1
ATOM 1220 C CA . ILE A 1 152 ? 3.346 -1.423 -9.250 1.00 93.31 152 ILE A CA 1
ATOM 1221 C C . ILE A 1 152 ? 1.922 -1.951 -9.025 1.00 93.31 152 ILE A C 1
ATOM 1223 O O . ILE A 1 152 ? 1.736 -3.131 -8.732 1.00 93.31 152 ILE A O 1
ATOM 1227 N N . LEU A 1 153 ? 0.903 -1.102 -9.183 1.00 96.75 153 LEU A N 1
ATOM 1228 C CA . LEU A 1 153 ? -0.494 -1.517 -9.032 1.00 96.75 153 LEU A CA 1
ATOM 1229 C C . LEU A 1 153 ? -0.938 -2.462 -10.157 1.00 96.75 153 LEU A C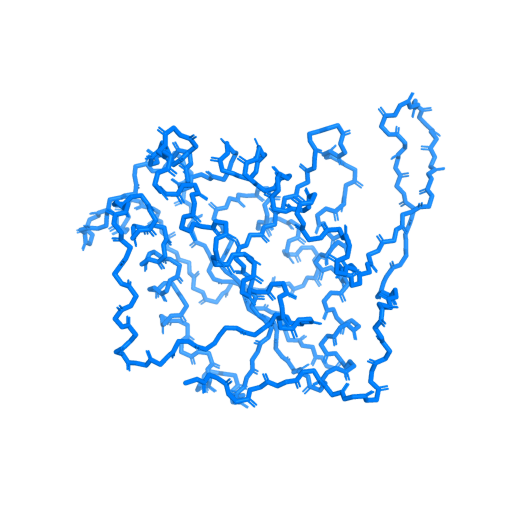 1
ATOM 1231 O O . LEU A 1 153 ? -1.672 -3.410 -9.891 1.00 96.75 153 LEU A O 1
ATOM 1235 N N . ARG A 1 154 ? -0.458 -2.267 -11.390 1.00 97.00 154 ARG A N 1
ATOM 1236 C CA . ARG A 1 154 ? -0.741 -3.147 -12.536 1.00 97.00 154 ARG A CA 1
ATOM 1237 C C . ARG A 1 154 ? -0.218 -4.564 -12.322 1.00 97.00 154 ARG A C 1
ATOM 1239 O O . ARG A 1 154 ? -0.912 -5.520 -12.665 1.00 97.00 154 ARG A O 1
ATOM 1246 N N . ALA A 1 155 ? 0.951 -4.709 -11.697 1.00 95.31 155 ALA A N 1
ATOM 1247 C CA . ALA A 1 155 ? 1.526 -6.010 -11.353 1.00 95.31 155 ALA A CA 1
ATOM 1248 C C . ALA A 1 155 ? 0.619 -6.854 -10.437 1.00 95.31 155 ALA A C 1
ATOM 1250 O O . ALA A 1 155 ? 0.725 -8.078 -10.423 1.00 95.31 155 ALA A O 1
ATOM 1251 N N . ARG A 1 156 ? -0.329 -6.231 -9.719 1.00 95.62 156 ARG A N 1
ATOM 1252 C CA . ARG A 1 156 ? -1.316 -6.962 -8.913 1.00 95.62 156 ARG A CA 1
ATOM 1253 C C . ARG A 1 156 ? -2.219 -7.868 -9.743 1.00 95.62 156 ARG A C 1
ATOM 1255 O O . ARG A 1 156 ? -2.740 -8.827 -9.193 1.00 95.62 156 ARG A O 1
ATOM 1262 N N . ILE A 1 157 ? -2.404 -7.599 -11.037 1.00 96.25 157 ILE A N 1
ATOM 1263 C CA . ILE A 1 157 ? -3.251 -8.422 -11.911 1.00 96.25 157 ILE A CA 1
ATOM 1264 C C . ILE A 1 157 ? -2.627 -9.809 -12.105 1.00 96.25 157 ILE A C 1
ATOM 1266 O O . ILE A 1 157 ? -3.280 -10.819 -11.851 1.00 96.25 157 ILE A O 1
ATOM 1270 N N . SER A 1 158 ? -1.363 -9.870 -12.541 1.00 94.81 158 SER A N 1
ATOM 1271 C CA . SER A 1 158 ? -0.645 -11.139 -12.725 1.00 94.81 158 SER A CA 1
ATOM 1272 C C . SER A 1 158 ? -0.411 -11.839 -11.389 1.00 94.81 158 SER A C 1
ATOM 1274 O O . SER A 1 158 ? -0.582 -13.053 -11.309 1.00 94.81 158 SER A O 1
ATOM 1276 N N . PHE A 1 159 ? -0.118 -11.066 -10.339 1.00 92.81 159 PHE A N 1
ATOM 1277 C CA . PHE A 1 159 ? -0.025 -11.572 -8.976 1.00 92.81 159 PHE A CA 1
ATOM 1278 C C . PHE A 1 159 ? -1.326 -12.259 -8.543 1.00 92.81 159 PHE A C 1
ATOM 1280 O O . PHE A 1 159 ? -1.328 -13.450 -8.272 1.00 92.81 159 PHE A O 1
ATOM 1287 N N . CYS A 1 160 ? -2.462 -11.558 -8.537 1.00 93.62 160 CYS A N 1
ATOM 1288 C CA . CYS A 1 160 ? -3.733 -12.128 -8.084 1.00 93.62 160 CYS A CA 1
ATOM 1289 C C . CYS A 1 160 ? -4.097 -13.401 -8.860 1.00 93.62 160 CYS A C 1
ATOM 1291 O O . CYS A 1 160 ? -4.433 -14.404 -8.239 1.00 93.62 160 CYS A O 1
ATOM 1293 N N . ARG A 1 161 ? -3.924 -13.404 -10.190 1.00 94.06 161 ARG A N 1
ATOM 1294 C CA . ARG A 1 161 ? -4.162 -14.592 -11.028 1.00 94.06 161 ARG A CA 1
ATOM 1295 C C . ARG A 1 161 ? -3.320 -15.791 -10.612 1.00 94.06 161 ARG A C 1
ATOM 1297 O O . ARG A 1 161 ? -3.860 -16.884 -10.492 1.00 94.06 161 ARG A O 1
ATOM 1304 N N . ALA A 1 162 ? -2.023 -15.593 -10.382 1.00 92.50 162 ALA A N 1
ATOM 1305 C CA . ALA A 1 162 ? -1.136 -16.679 -9.971 1.00 92.50 162 ALA A CA 1
ATOM 1306 C C . ALA A 1 162 ? -1.541 -17.271 -8.615 1.00 92.50 162 ALA A C 1
ATOM 1308 O O . ALA A 1 162 ? -1.417 -18.472 -8.409 1.00 92.50 162 ALA A O 1
ATOM 1309 N N . PHE A 1 163 ? -2.071 -16.442 -7.716 1.00 90.19 163 PHE A N 1
ATOM 1310 C CA . PHE A 1 163 ? -2.511 -16.848 -6.382 1.00 90.19 163 PHE A CA 1
ATOM 1311 C C . PHE A 1 163 ? -3.984 -17.282 -6.311 1.00 90.19 163 PHE A C 1
ATOM 1313 O O . PHE A 1 163 ? -4.477 -17.556 -5.219 1.00 90.19 163 PHE A O 1
ATOM 1320 N N . GLY A 1 164 ? -4.700 -17.328 -7.441 1.00 90.69 164 GLY A N 1
ATOM 1321 C CA . GLY A 1 164 ? -6.130 -17.653 -7.472 1.00 90.69 164 GLY A CA 1
ATOM 1322 C C . GLY A 1 164 ? -7.029 -16.606 -6.801 1.00 90.69 164 GLY A C 1
ATOM 1323 O O . GLY A 1 164 ? -8.172 -16.903 -6.469 1.00 90.69 164 GLY A O 1
ATOM 1324 N N . LEU A 1 165 ? -6.528 -15.386 -6.589 1.00 91.50 165 LEU A N 1
ATOM 1325 C CA . LEU A 1 165 ? -7.290 -14.277 -6.024 1.00 91.50 165 LEU A CA 1
ATOM 1326 C C . LEU A 1 165 ? -8.074 -13.571 -7.133 1.00 91.50 165 LEU A C 1
ATOM 1328 O O . LEU A 1 165 ? -7.515 -13.181 -8.159 1.00 91.50 165 LEU A O 1
ATOM 1332 N N . THR A 1 166 ? -9.361 -13.341 -6.899 1.00 95.50 166 THR A N 1
ATOM 1333 C CA . THR A 1 166 ? -10.257 -12.648 -7.842 1.00 95.50 166 THR A CA 1
ATOM 1334 C C . THR A 1 166 ? -10.460 -11.172 -7.495 1.00 95.50 166 THR A C 1
ATOM 1336 O O . THR A 1 166 ? -11.053 -10.421 -8.273 1.00 95.50 166 THR A O 1
ATOM 1339 N N . LEU A 1 167 ? -9.946 -10.727 -6.344 1.00 95.81 167 LEU A N 1
ATOM 1340 C CA . LEU A 1 167 ? -10.107 -9.366 -5.846 1.00 95.81 167 LEU A CA 1
ATOM 1341 C C . LEU A 1 167 ? -8.800 -8.834 -5.247 1.00 95.81 167 LEU A C 1
ATOM 1343 O O . LEU A 1 167 ? -8.149 -9.494 -4.435 1.00 95.81 167 LEU A O 1
ATOM 1347 N N . SER A 1 168 ? -8.452 -7.598 -5.601 1.00 96.19 168 SER A N 1
ATOM 1348 C CA . SER A 1 168 ? -7.552 -6.758 -4.808 1.00 96.19 168 SER A CA 1
ATOM 1349 C C . SER A 1 168 ? -8.327 -5.566 -4.266 1.00 96.19 168 SER A C 1
ATOM 1351 O O . SER A 1 168 ? -9.093 -4.951 -4.999 1.00 96.19 168 SER A O 1
ATOM 1353 N N . ALA A 1 169 ? -8.118 -5.215 -3.003 1.00 96.25 169 ALA A N 1
ATOM 1354 C CA . ALA A 1 169 ? -8.747 -4.060 -2.378 1.00 96.25 169 ALA A CA 1
ATOM 1355 C C . ALA A 1 169 ? -7.732 -3.317 -1.515 1.00 96.25 169 ALA A C 1
ATOM 1357 O O . ALA A 1 169 ? -6.894 -3.932 -0.862 1.00 96.25 169 ALA A O 1
ATOM 1358 N N . THR A 1 170 ? -7.734 -1.989 -1.527 1.00 95.81 170 THR A N 1
ATOM 1359 C CA . THR A 1 170 ? -6.792 -1.192 -0.726 1.00 95.81 170 THR A CA 1
ATOM 1360 C C . THR A 1 170 ? -7.387 0.173 -0.422 1.00 95.81 170 THR A C 1
ATOM 1362 O O . THR A 1 170 ? -8.108 0.742 -1.241 1.00 95.81 170 THR A O 1
ATOM 1365 N N . VAL A 1 171 ? -7.071 0.701 0.759 1.00 97.31 171 VAL A N 1
ATOM 1366 C CA . VAL A 1 171 ? -7.390 2.077 1.135 1.00 97.31 171 VAL A CA 1
ATOM 1367 C C . VAL A 1 171 ? -6.325 3.013 0.553 1.00 97.31 171 VAL A C 1
ATOM 1369 O O . VAL A 1 171 ? -5.144 2.917 0.877 1.00 97.31 171 VAL A O 1
ATOM 1372 N N . PHE A 1 172 ? -6.741 3.910 -0.335 1.00 97.75 172 PHE A N 1
ATOM 1373 C CA . PHE A 1 172 ? -5.924 4.934 -0.971 1.00 97.75 172 PHE A CA 1
ATOM 1374 C C . PHE A 1 172 ? -6.259 6.302 -0.370 1.00 97.75 172 PHE A C 1
ATOM 1376 O O . PHE A 1 172 ? -7.307 6.892 -0.641 1.00 97.75 172 PHE A O 1
ATOM 1383 N N . 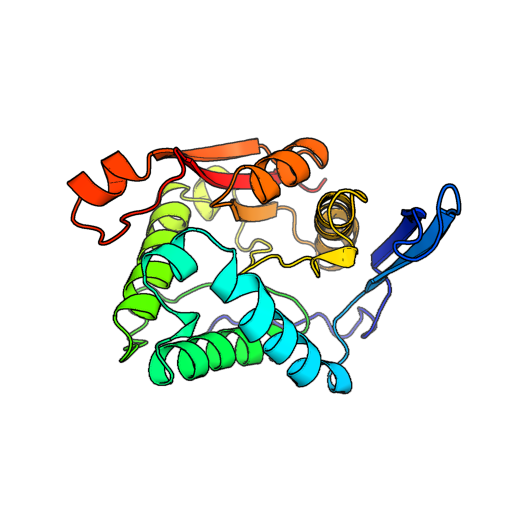SER A 1 173 ? -5.341 6.826 0.436 1.00 96.38 173 SER A N 1
ATOM 1384 C CA . SER A 1 173 ? -5.537 8.026 1.256 1.00 96.38 173 SER A CA 1
ATOM 1385 C C . SER A 1 173 ? -5.168 9.346 0.571 1.00 96.38 173 SER A C 1
ATOM 1387 O O . SER A 1 173 ? -5.415 10.407 1.132 1.00 96.38 173 SER A O 1
ATOM 1389 N N . HIS A 1 174 ? -4.578 9.314 -0.630 1.00 96.38 174 HIS A N 1
ATOM 1390 C CA . HIS A 1 174 ? -4.081 10.505 -1.327 1.00 96.38 174 HIS A CA 1
ATOM 1391 C C . HIS A 1 174 ? -4.373 10.444 -2.838 1.00 96.38 174 HIS A C 1
ATOM 1393 O O . HIS A 1 174 ? -4.221 9.374 -3.434 1.00 96.38 174 HIS A O 1
ATOM 1399 N N . PRO A 1 175 ? -4.671 11.570 -3.523 1.00 95.88 175 PRO A N 1
ATOM 1400 C CA . PRO A 1 175 ? -4.860 11.589 -4.980 1.00 95.88 175 PRO A CA 1
ATOM 1401 C C . PRO A 1 175 ? -3.695 10.970 -5.766 1.00 95.88 175 PRO A C 1
ATOM 1403 O O . PRO A 1 175 ? -3.893 10.293 -6.772 1.00 95.88 175 PRO A O 1
ATOM 1406 N N . GLY A 1 176 ? -2.469 11.145 -5.265 1.00 94.44 176 GLY A N 1
ATOM 1407 C CA . GLY A 1 176 ? -1.251 10.568 -5.843 1.00 94.44 176 GLY A CA 1
ATOM 1408 C C . GLY A 1 176 ? -1.211 9.034 -5.880 1.00 94.44 176 GLY A C 1
ATOM 1409 O O . GLY A 1 176 ? -0.432 8.490 -6.655 1.00 94.44 176 GLY A O 1
ATOM 1410 N N . SER A 1 177 ? -2.041 8.338 -5.097 1.00 95.62 177 SER A N 1
ATOM 1411 C CA . SER A 1 177 ? -2.204 6.879 -5.153 1.00 95.62 177 SER A CA 1
ATOM 1412 C C . SER A 1 177 ? -3.573 6.460 -5.711 1.00 95.62 177 SER A C 1
ATOM 1414 O O . SER A 1 177 ? -3.639 5.485 -6.458 1.00 95.62 177 SER A O 1
ATOM 1416 N N . GLN A 1 178 ? -4.630 7.250 -5.479 1.00 98.25 178 GLN A N 1
ATOM 1417 C CA . GLN A 1 178 ? -5.968 7.043 -6.059 1.00 98.25 178 GLN A CA 1
ATOM 1418 C C . GLN A 1 178 ? -5.959 7.123 -7.596 1.00 98.25 178 GLN A C 1
ATOM 1420 O O . GLN A 1 178 ? -6.533 6.271 -8.270 1.00 98.25 178 GLN A O 1
ATOM 1425 N N . VAL A 1 179 ? -5.278 8.121 -8.177 1.00 97.94 179 VAL A N 1
ATOM 1426 C CA . VAL A 1 179 ? -5.238 8.316 -9.638 1.00 97.94 179 VAL A CA 1
ATOM 1427 C C . VAL A 1 179 ? -4.518 7.160 -10.352 1.00 97.94 179 VAL A C 1
ATOM 1429 O O . VAL A 1 179 ? -5.081 6.623 -11.308 1.00 97.94 179 VAL A O 1
ATOM 1432 N N . PRO A 1 180 ? -3.313 6.722 -9.930 1.00 97.44 180 PRO A N 1
ATOM 1433 C CA . PRO A 1 180 ? -2.700 5.509 -10.470 1.00 97.44 180 PRO A CA 1
ATOM 1434 C C . PRO A 1 180 ? -3.568 4.257 -10.319 1.00 97.44 180 PRO A C 1
ATOM 1436 O O . PRO A 1 180 ? -3.643 3.470 -11.259 1.00 97.44 180 PRO A O 1
ATOM 1439 N N . ALA A 1 181 ? -4.252 4.081 -9.182 1.00 98.31 181 ALA A N 1
ATOM 1440 C CA . ALA A 1 181 ? -5.151 2.946 -8.973 1.00 98.31 181 ALA A CA 1
ATOM 1441 C C . ALA A 1 181 ? -6.296 2.942 -9.995 1.00 98.31 181 ALA A C 1
ATOM 1443 O O . ALA A 1 181 ? -6.508 1.939 -10.681 1.00 98.31 181 ALA A O 1
ATOM 1444 N N . ALA A 1 182 ? -6.964 4.082 -10.183 1.00 98.56 182 ALA A N 1
ATOM 1445 C CA . ALA A 1 182 ? -8.020 4.230 -11.182 1.00 98.56 182 ALA A CA 1
ATOM 1446 C C . ALA A 1 182 ? -7.525 3.919 -12.609 1.00 98.56 182 ALA A C 1
ATOM 1448 O O . ALA A 1 182 ? -8.206 3.223 -13.358 1.00 98.56 182 ALA A O 1
ATOM 1449 N N . LYS A 1 183 ? -6.303 4.342 -12.978 1.00 98.19 183 LYS A N 1
ATOM 1450 C CA . LYS A 1 183 ? -5.687 4.028 -14.289 1.00 98.19 183 LYS A CA 1
ATOM 1451 C C . LYS A 1 183 ? -5.459 2.531 -14.530 1.00 98.19 183 LYS A C 1
ATOM 1453 O O . LYS A 1 183 ? -5.386 2.106 -15.682 1.00 98.19 183 LYS A O 1
ATOM 1458 N N . VAL A 1 184 ? -5.298 1.739 -13.470 1.00 97.44 184 VAL A N 1
ATOM 1459 C CA . VAL A 1 184 ? -5.161 0.273 -13.556 1.00 97.44 184 VAL A CA 1
ATOM 1460 C C . VAL A 1 184 ? -6.525 -0.421 -13.635 1.00 97.44 184 VAL A C 1
ATOM 1462 O O . VAL A 1 184 ? -6.594 -1.564 -14.079 1.00 97.44 184 VAL A O 1
ATOM 1465 N N . GLY A 1 185 ? -7.607 0.274 -13.273 1.00 98.19 185 GLY A N 1
ATOM 1466 C CA . GLY A 1 185 ? -8.970 -0.255 -13.266 1.00 98.19 185 GLY A CA 1
ATOM 1467 C C . GLY A 1 185 ? -9.545 -0.488 -11.870 1.00 98.19 185 GLY A C 1
ATOM 1468 O O . GLY A 1 185 ? -10.582 -1.138 -11.761 1.00 98.19 185 GLY A O 1
ATOM 1469 N N . PHE A 1 186 ? -8.902 0.020 -10.811 1.00 98.56 186 PHE A N 1
ATOM 1470 C CA . PHE A 1 186 ? -9.541 0.060 -9.496 1.00 98.56 186 PHE A CA 1
ATOM 1471 C C . PHE A 1 186 ? -10.771 0.980 -9.536 1.00 98.56 186 PHE A C 1
ATOM 1473 O O . PHE A 1 186 ? -10.732 2.052 -10.143 1.00 98.56 186 PHE A O 1
ATOM 1480 N N . GLN A 1 187 ? -11.838 0.575 -8.858 1.00 98.38 187 GLN A N 1
ATOM 1481 C CA . GLN A 1 187 ? -13.086 1.318 -8.715 1.00 98.38 187 GLN A CA 1
ATOM 1482 C C . GLN A 1 187 ? -13.293 1.715 -7.253 1.00 98.38 187 GLN A C 1
ATOM 1484 O O . GLN A 1 187 ? -12.861 1.001 -6.350 1.00 98.38 187 GLN A O 1
ATOM 1489 N N . ASP A 1 188 ? -13.929 2.861 -7.022 1.00 98.50 188 ASP A N 1
ATOM 1490 C CA . ASP A 1 188 ? -14.263 3.329 -5.677 1.00 98.50 188 ASP A CA 1
ATOM 1491 C C . ASP A 1 188 ? -15.322 2.399 -5.053 1.00 98.50 188 ASP A C 1
ATOM 1493 O O . ASP A 1 188 ? -16.409 2.244 -5.605 1.00 98.50 188 ASP A O 1
ATOM 1497 N N . GLU A 1 189 ? -15.007 1.800 -3.903 1.00 98.00 189 GLU A N 1
ATOM 1498 C CA . GLU A 1 189 ? -15.920 0.949 -3.126 1.00 98.00 189 GLU A CA 1
ATOM 1499 C C . GLU A 1 189 ? -16.529 1.731 -1.956 1.00 98.00 189 GLU A C 1
ATOM 1501 O O . GLU A 1 189 ? -17.742 1.794 -1.780 1.00 98.00 189 GLU A O 1
ATOM 1506 N N . VAL A 1 190 ? -15.670 2.388 -1.170 1.00 98.19 190 VAL A N 1
ATOM 1507 C CA . VAL A 1 190 ? -16.071 3.275 -0.074 1.00 98.19 190 VAL A CA 1
ATOM 1508 C C . VAL A 1 190 ? -15.327 4.586 -0.225 1.00 98.19 190 VAL A C 1
ATOM 1510 O O . VAL A 1 190 ? -14.098 4.610 -0.258 1.00 98.19 190 VAL A O 1
ATOM 1513 N N . VAL A 1 191 ? -16.068 5.690 -0.249 1.00 98.31 191 VAL A N 1
ATOM 1514 C CA . VAL A 1 191 ? -15.513 7.045 -0.295 1.00 98.31 191 VAL A CA 1
ATOM 1515 C C . VAL A 1 191 ? -15.962 7.798 0.948 1.00 98.31 191 VAL A C 1
ATOM 1517 O O . VAL A 1 191 ? -17.158 7.922 1.218 1.00 98.31 191 VAL A O 1
ATOM 1520 N N . LYS A 1 192 ? -15.003 8.317 1.714 1.00 97.69 192 LYS A N 1
ATOM 1521 C CA . LYS A 1 192 ? -15.263 9.184 2.867 1.00 97.69 192 LYS A CA 1
ATOM 1522 C C . LYS A 1 192 ? -14.400 10.422 2.766 1.00 97.69 192 LYS A C 1
ATOM 1524 O O . LYS A 1 192 ? -13.243 10.341 2.358 1.00 97.69 192 LYS A O 1
ATOM 1529 N N . ARG A 1 193 ? -14.939 11.570 3.171 1.00 97.38 193 ARG A N 1
ATOM 1530 C CA . ARG A 1 193 ? -14.093 12.742 3.388 1.00 97.38 193 ARG A CA 1
ATOM 1531 C C . ARG A 1 193 ? -13.385 12.614 4.726 1.00 97.38 193 ARG A C 1
ATOM 1533 O O . ARG A 1 193 ? -14.006 12.182 5.698 1.00 97.38 193 ARG A O 1
ATOM 1540 N N . PHE A 1 194 ? -12.138 13.064 4.809 1.00 97.25 194 PHE A N 1
ATOM 1541 C CA . PHE A 1 194 ? -11.421 13.084 6.087 1.00 97.25 194 PHE A CA 1
ATOM 1542 C C . PHE A 1 194 ? -12.153 13.923 7.144 1.00 97.25 194 PHE A C 1
ATOM 1544 O O . PHE A 1 194 ? -12.258 13.498 8.289 1.00 97.25 194 PHE A O 1
ATOM 1551 N N . ILE A 1 195 ? -12.785 15.038 6.752 1.00 95.88 195 ILE A N 1
ATOM 1552 C CA . ILE A 1 195 ? -13.597 15.858 7.669 1.00 95.88 195 ILE A CA 1
ATOM 1553 C C . ILE A 1 195 ? -14.780 15.094 8.281 1.00 95.88 195 ILE A C 1
ATOM 1555 O O . ILE A 1 195 ? -15.175 15.372 9.411 1.00 95.88 195 ILE A O 1
ATOM 1559 N N . ASP A 1 196 ? -15.356 14.133 7.557 1.00 96.00 196 ASP A N 1
ATOM 1560 C CA . ASP A 1 196 ? -16.465 13.336 8.080 1.00 96.00 196 ASP A CA 1
ATOM 1561 C C . ASP A 1 196 ? -15.948 12.267 9.051 1.00 96.00 196 ASP A C 1
ATOM 1563 O O . ASP A 1 196 ? -16.587 12.030 10.070 1.00 96.00 196 ASP A O 1
ATOM 1567 N N . LEU A 1 197 ? -14.757 11.703 8.810 1.00 95.06 197 LEU A N 1
ATOM 1568 C CA . LEU A 1 197 ? -14.084 10.825 9.776 1.00 95.06 197 LEU A CA 1
ATOM 1569 C C . LEU A 1 197 ? -13.749 11.579 11.074 1.00 95.06 197 LEU A C 1
ATOM 1571 O O . LEU A 1 197 ? -13.998 11.068 12.162 1.00 95.06 197 LEU A O 1
ATOM 1575 N N . VAL A 1 198 ? -13.281 12.827 10.982 1.00 95.38 198 VAL A N 1
ATOM 1576 C CA . VAL A 1 198 ? -13.026 13.666 12.168 1.00 95.38 198 VAL A CA 1
ATOM 1577 C C . VAL A 1 198 ? -14.302 13.907 12.977 1.00 95.38 198 VAL A C 1
ATOM 1579 O O . VAL A 1 198 ? -14.295 13.771 14.198 1.00 95.38 198 VAL A O 1
ATOM 1582 N N . LYS A 1 199 ? -15.433 14.189 12.316 1.00 95.00 199 LYS A N 1
ATOM 1583 C CA . LYS A 1 199 ? -16.739 14.338 12.991 1.00 95.00 199 LYS A CA 1
ATOM 1584 C C . LYS A 1 199 ? -17.216 13.058 13.680 1.00 95.00 199 LYS A C 1
ATOM 1586 O O . LYS A 1 199 ? -18.007 13.141 14.612 1.00 95.00 199 LYS A O 1
ATOM 1591 N N . MET A 1 200 ? -16.752 11.895 13.226 1.00 93.19 200 MET A N 1
ATOM 1592 C CA . MET A 1 200 ? -17.026 10.599 13.852 1.00 93.19 200 MET A CA 1
ATOM 1593 C C . MET A 1 200 ? -16.112 10.304 15.054 1.00 93.19 200 MET A C 1
ATOM 1595 O O . MET A 1 200 ? -16.272 9.263 15.682 1.00 93.19 200 MET A O 1
ATOM 1599 N N . GLY A 1 201 ? -15.177 11.201 15.385 1.00 91.81 201 GLY A N 1
ATOM 1600 C CA . GLY A 1 201 ? -14.268 11.066 16.524 1.00 91.81 201 GLY A CA 1
ATOM 1601 C C . GLY A 1 201 ? -12.874 10.541 16.176 1.00 91.81 201 GLY A C 1
ATOM 1602 O O . GLY A 1 201 ? -12.063 10.371 17.081 1.00 91.81 201 GLY A O 1
ATOM 1603 N N . TYR A 1 202 ? -12.560 10.312 14.895 1.00 91.56 202 TYR A N 1
ATOM 1604 C CA . TYR A 1 202 ? -11.205 9.929 14.489 1.00 91.56 202 TYR A CA 1
ATOM 1605 C C . TYR A 1 202 ? -10.257 11.134 14.527 1.00 91.56 202 TYR A C 1
ATOM 1607 O O . TYR A 1 202 ? -10.571 12.212 14.019 1.00 91.56 202 TYR A O 1
ATOM 1615 N N . ASN A 1 203 ? -9.051 10.940 15.052 1.00 92.25 203 ASN A N 1
ATOM 1616 C CA . ASN A 1 203 ? -7.998 11.948 15.017 1.00 92.25 203 ASN A CA 1
ATOM 1617 C C . ASN A 1 203 ? -7.274 11.920 13.659 1.00 92.25 203 ASN A C 1
ATOM 1619 O O . ASN A 1 203 ? -6.253 11.265 13.493 1.00 92.25 203 ASN A O 1
ATOM 1623 N N . LEU A 1 204 ? -7.839 12.592 12.654 1.00 91.81 204 LEU A N 1
ATOM 1624 C CA . LEU A 1 204 ? -7.302 12.619 11.287 1.00 91.81 204 LEU A CA 1
ATOM 1625 C C . LEU A 1 204 ? -7.289 14.051 10.723 1.00 91.81 204 LEU A C 1
ATOM 1627 O O . LEU A 1 204 ? -8.087 14.357 9.831 1.00 91.81 204 LEU A O 1
ATOM 1631 N N . PRO A 1 205 ? -6.407 14.950 11.208 1.00 89.94 205 PRO A N 1
ATOM 1632 C CA . PRO A 1 205 ? -6.279 16.326 10.714 1.00 89.94 205 PRO A CA 1
ATOM 1633 C C . PRO A 1 205 ? -5.560 16.368 9.352 1.00 89.94 205 PRO A C 1
ATOM 1635 O O . PRO A 1 205 ? -4.532 17.015 9.156 1.00 89.94 205 PRO A O 1
ATOM 1638 N N . VAL A 1 206 ? -6.098 15.618 8.398 1.00 92.44 206 VAL A N 1
ATOM 1639 C CA . VAL A 1 206 ? -5.505 15.343 7.100 1.00 92.44 206 VAL A CA 1
ATOM 1640 C C . VAL A 1 206 ? -5.906 16.440 6.104 1.00 92.44 206 VAL A C 1
ATOM 1642 O O . VAL A 1 206 ? -7.097 16.691 5.927 1.00 92.44 206 VAL A O 1
ATOM 1645 N N . PRO A 1 207 ? -4.949 17.082 5.405 1.00 88.19 207 PRO A N 1
ATOM 1646 C CA . PRO A 1 207 ? -5.229 18.213 4.514 1.00 88.19 207 PRO A CA 1
ATOM 1647 C C . PRO A 1 207 ? -5.728 17.803 3.118 1.00 88.19 207 PRO A C 1
ATOM 1649 O O . PRO A 1 207 ? -5.797 18.643 2.222 1.00 88.19 207 PRO A O 1
ATOM 1652 N N . VAL A 1 208 ? -6.038 16.523 2.899 1.00 92.50 208 VAL A N 1
ATOM 1653 C CA . VAL A 1 208 ? -6.627 16.034 1.646 1.00 92.50 208 VAL A CA 1
ATOM 1654 C C . VAL A 1 208 ? -8.088 15.665 1.834 1.00 92.50 208 VAL A C 1
ATOM 1656 O O . VAL A 1 208 ? -8.535 15.367 2.936 1.00 92.50 208 VAL A O 1
ATOM 1659 N N . GLU A 1 209 ? -8.848 15.714 0.743 1.00 95.44 209 GLU A N 1
ATOM 1660 C CA . GLU A 1 209 ? -10.304 15.658 0.824 1.00 95.44 209 GLU A CA 1
ATOM 1661 C C . GLU A 1 209 ? -10.827 14.254 1.132 1.00 95.44 209 GLU A C 1
ATOM 1663 O O . GLU A 1 209 ? -11.597 14.089 2.078 1.00 95.44 209 GLU A O 1
ATOM 1668 N N . PHE A 1 210 ? -10.397 13.242 0.372 1.00 97.75 210 PHE A N 1
ATOM 1669 C CA . PHE A 1 210 ? -11.003 11.910 0.393 1.00 97.75 210 PHE A CA 1
ATOM 1670 C C . PHE A 1 210 ? -10.039 10.808 0.816 1.00 97.75 210 PHE A C 1
ATOM 1672 O O . PHE A 1 210 ? -8.930 10.703 0.291 1.00 97.75 210 PHE A O 1
ATOM 1679 N N . ASN A 1 211 ? -10.546 9.917 1.661 1.00 97.56 211 ASN A N 1
ATOM 1680 C CA . ASN A 1 211 ? -10.023 8.580 1.877 1.00 97.56 211 ASN A CA 1
ATOM 1681 C C . ASN A 1 211 ? -10.893 7.578 1.105 1.00 97.56 211 ASN A C 1
ATOM 1683 O O . ASN A 1 211 ? -12.126 7.647 1.184 1.00 97.56 211 ASN A O 1
ATOM 1687 N N . LYS A 1 212 ? -10.278 6.669 0.344 1.00 98.44 212 LYS A N 1
ATOM 1688 C CA . LYS A 1 212 ? -11.011 5.777 -0.563 1.00 98.44 212 LYS A CA 1
ATOM 1689 C C . LYS A 1 212 ? -10.591 4.326 -0.401 1.00 98.44 212 LYS A C 1
ATOM 1691 O O . LYS A 1 212 ? -9.451 3.999 -0.704 1.00 98.44 212 LYS A O 1
ATOM 1696 N N . LEU A 1 213 ? -11.504 3.444 -0.006 1.00 98.50 213 LEU A N 1
ATOM 1697 C CA . LEU A 1 213 ? -11.339 2.017 -0.284 1.00 98.50 213 LEU A CA 1
ATOM 1698 C C . LEU A 1 213 ? -11.638 1.811 -1.768 1.00 98.50 213 LEU A C 1
ATOM 1700 O O . LEU A 1 213 ? -12.734 2.149 -2.216 1.00 98.50 213 LEU A O 1
ATOM 1704 N N . MET A 1 214 ? -10.683 1.273 -2.521 1.00 98.62 214 MET A N 1
ATOM 1705 C CA . MET A 1 214 ? -10.878 0.952 -3.933 1.00 98.62 214 MET A CA 1
ATOM 1706 C C . MET A 1 214 ? -10.631 -0.534 -4.188 1.00 98.62 214 MET A C 1
ATOM 1708 O O . MET A 1 214 ? -9.737 -1.130 -3.580 1.00 98.62 214 MET A O 1
ATOM 1712 N N . THR A 1 215 ? -11.388 -1.115 -5.118 1.00 98.31 215 THR A N 1
ATOM 1713 C CA . THR A 1 215 ? -11.355 -2.539 -5.473 1.00 98.31 215 THR A CA 1
ATOM 1714 C C . THR A 1 215 ? -10.988 -2.750 -6.942 1.00 98.31 215 THR A C 1
ATOM 1716 O O . THR A 1 215 ? -11.390 -1.995 -7.822 1.00 98.31 215 THR A O 1
ATOM 1719 N N . LEU A 1 216 ? -10.207 -3.789 -7.227 1.00 98.12 216 LEU A N 1
ATOM 1720 C CA . LEU A 1 216 ? -9.859 -4.264 -8.563 1.00 98.12 216 LEU A CA 1
ATOM 1721 C C . LEU A 1 216 ? -10.298 -5.720 -8.677 1.00 98.12 216 LEU A C 1
ATOM 1723 O O . LEU A 1 216 ? -9.714 -6.602 -8.043 1.00 98.12 216 LEU A O 1
ATOM 1727 N N . LYS A 1 217 ? -11.305 -5.969 -9.515 1.00 97.44 217 LYS A N 1
ATOM 1728 C CA . LYS A 1 217 ? -11.719 -7.326 -9.882 1.00 97.44 217 LYS A CA 1
ATOM 1729 C C . LYS A 1 217 ? -10.741 -7.894 -10.900 1.00 97.44 217 LYS A C 1
ATOM 1731 O O . LYS A 1 217 ? -10.555 -7.327 -11.978 1.00 97.44 217 LYS A O 1
ATOM 1736 N N . VAL A 1 218 ? -10.138 -9.023 -10.563 1.00 93.75 218 VAL A N 1
ATOM 1737 C CA . VAL A 1 218 ? -9.197 -9.739 -11.416 1.00 93.75 218 VAL A CA 1
ATOM 1738 C C . VAL A 1 218 ? -9.940 -10.926 -12.020 1.00 93.75 218 VAL A C 1
ATOM 1740 O O . VAL A 1 218 ? -10.319 -11.851 -11.311 1.00 93.75 218 VAL A O 1
ATOM 1743 N N . LYS A 1 219 ? -10.207 -10.841 -13.327 1.00 78.25 219 LYS A N 1
ATOM 1744 C CA . LYS A 1 219 ? -10.743 -11.950 -14.129 1.00 78.25 219 LYS A CA 1
ATOM 1745 C C . LYS A 1 219 ? -9.633 -12.903 -14.543 1.00 78.25 219 LYS A C 1
ATOM 1747 O O . LYS A 1 219 ? -8.531 -12.393 -14.891 1.00 78.25 219 LYS A O 1
#

InterPro domains:
  IPR000182 GNAT domain [PF00583] (135-173)
  IPR000182 GNAT domain [PS51186] (71-205)
  IPR016181 Acyl-CoA N-acyltransferase [SSF55729] (61-189)

Organism: Aedes aegypti (NCBI:txid7159)

pLDDT: mean 88.58, std 14.03, range [27.61, 98.62]

Sequence (219 aa):
MATWKRPDHIPFPQIWHTFQAGDPTSDNRLINYRVQDLPPERVDDAIQHMCTHFLRDEPICRSLGLINDPVGVREIATIWRQVANQQCVVVCFREGSDEIFESPAVRDFVSATLYMTEQGKLFDTHQVDCFLSAWGLSVHPIYRGLGIATEILRARISFCRAFGLTLSATVFSHPGSQVPAAKVGFQDEVVKRFIDLVKMGYNLPVPVEFNKLMTLKVK